Protein AF-A0A8S0FIC9-F1 (afdb_monomer)

Structure (mmCIF, N/CA/C/O backbone):
data_AF-A0A8S0FIC9-F1
#
_entry.id   AF-A0A8S0FIC9-F1
#
loop_
_atom_site.group_PDB
_atom_site.id
_atom_site.type_symbol
_atom_site.label_atom_id
_atom_site.label_alt_id
_atom_site.label_comp_id
_atom_site.label_asym_id
_atom_site.label_entity_id
_atom_site.label_seq_id
_atom_site.pdbx_PDB_ins_code
_atom_site.Cartn_x
_atom_site.Cartn_y
_atom_site.Cartn_z
_atom_site.occupancy
_atom_site.B_iso_or_equiv
_atom_site.auth_seq_id
_atom_site.auth_comp_id
_atom_site.auth_asym_id
_atom_site.auth_atom_id
_atom_site.pdbx_PDB_model_num
ATOM 1 N N . MET A 1 1 ? -17.186 60.809 -27.923 1.00 31.95 1 MET A N 1
ATOM 2 C CA . MET A 1 1 ? -17.091 60.162 -29.252 1.00 31.95 1 MET A CA 1
ATOM 3 C C . MET A 1 1 ? -15.615 60.103 -29.603 1.00 31.95 1 MET A C 1
ATOM 5 O O . MET A 1 1 ? -14.999 61.147 -29.608 1.00 31.95 1 MET A O 1
ATOM 9 N N . GLY A 1 2 ? -14.951 58.983 -29.815 1.00 34.69 2 GLY A N 1
ATOM 10 C CA . GLY A 1 2 ? -15.357 57.594 -29.846 1.00 34.69 2 GLY A CA 1
ATOM 11 C C . GLY A 1 2 ? -14.101 56.752 -30.096 1.00 34.69 2 GLY A C 1
ATOM 12 O O . GLY A 1 2 ? -13.178 57.206 -30.760 1.00 34.69 2 GLY A O 1
ATOM 13 N N . GLN A 1 3 ? -14.143 55.525 -29.579 1.00 33.66 3 GLN A N 1
ATOM 14 C CA . GLN A 1 3 ? -13.462 54.338 -30.099 1.00 33.66 3 GLN A CA 1
ATOM 15 C C . GLN A 1 3 ? -11.944 54.232 -29.883 1.00 33.66 3 GLN A C 1
ATOM 17 O O . GLN A 1 3 ? -11.121 54.548 -30.737 1.00 33.66 3 GLN A O 1
ATOM 22 N N . HIS A 1 4 ? -11.609 53.602 -28.753 1.00 44.25 4 HIS A N 1
ATOM 23 C CA . HIS A 1 4 ? -10.471 52.696 -28.641 1.00 44.25 4 HIS A CA 1
ATOM 24 C C . HIS A 1 4 ? -10.441 51.731 -29.833 1.00 44.25 4 HIS A C 1
ATOM 26 O O . HIS A 1 4 ? -11.328 50.886 -29.965 1.00 44.25 4 HIS A O 1
ATOM 32 N N . ARG A 1 5 ? -9.403 51.818 -30.672 1.00 37.12 5 ARG A N 1
ATOM 33 C CA . ARG A 1 5 ? -9.074 50.748 -31.613 1.00 37.12 5 ARG A CA 1
ATOM 34 C C . ARG A 1 5 ? -8.003 49.863 -30.987 1.00 37.12 5 ARG A C 1
ATOM 36 O O . ARG A 1 5 ? -6.831 50.202 -30.890 1.00 37.12 5 ARG A O 1
ATOM 43 N N . CYS A 1 6 ? -8.492 48.742 -30.483 1.00 40.31 6 CYS A N 1
ATOM 44 C CA . CYS A 1 6 ? -7.755 47.628 -29.926 1.00 40.31 6 CYS A CA 1
ATOM 45 C C . CYS A 1 6 ? -7.183 46.794 -31.085 1.00 40.31 6 CYS A C 1
ATOM 47 O O . CYS A 1 6 ? -7.819 45.832 -31.495 1.00 40.31 6 CYS A O 1
ATOM 49 N N . THR A 1 7 ? -6.050 47.181 -31.680 1.00 41.16 7 THR A N 1
ATOM 50 C CA . THR A 1 7 ? -5.405 46.341 -32.718 1.00 41.16 7 THR A CA 1
ATOM 51 C C . THR A 1 7 ? -3.880 46.285 -32.663 1.00 41.16 7 THR A C 1
ATOM 53 O O . THR A 1 7 ? -3.316 45.311 -33.150 1.00 41.16 7 THR A O 1
ATOM 56 N N . ASP A 1 8 ? -3.197 47.211 -31.986 1.00 39.56 8 ASP A N 1
ATOM 57 C CA . ASP A 1 8 ? -1.723 47.263 -32.074 1.00 39.56 8 ASP A CA 1
ATOM 58 C C . ASP A 1 8 ? -1.004 46.399 -31.013 1.00 39.56 8 ASP A C 1
ATOM 60 O O . ASP A 1 8 ? 0.192 46.151 -31.089 1.00 39.56 8 ASP A O 1
ATOM 64 N N . SER A 1 9 ? -1.738 45.862 -30.033 1.00 43.62 9 SER A N 1
ATOM 65 C CA . SER A 1 9 ? -1.177 45.155 -28.862 1.00 43.62 9 SER A CA 1
ATOM 66 C C . SER A 1 9 ? -0.855 43.669 -29.097 1.00 43.62 9 SER A C 1
ATOM 68 O O . SER A 1 9 ? -0.128 43.060 -28.305 1.00 43.62 9 SER A O 1
ATOM 70 N N . VAL A 1 10 ? -1.386 43.055 -30.162 1.00 44.78 10 VAL A N 1
ATOM 71 C CA . VAL A 1 10 ? -1.304 41.591 -30.343 1.00 44.78 10 VAL A CA 1
ATOM 72 C C . VAL A 1 10 ? -0.157 41.176 -31.271 1.00 44.78 10 VAL A C 1
ATOM 74 O O . VAL A 1 10 ? 0.498 40.173 -30.997 1.00 44.78 10 VAL A O 1
ATOM 77 N N . ALA A 1 11 ? 0.161 41.963 -32.306 1.00 41.38 11 ALA A N 1
ATOM 78 C CA . ALA A 1 11 ? 1.232 41.623 -33.249 1.00 41.38 11 ALA A CA 1
ATOM 79 C C . ALA A 1 11 ? 2.648 41.812 -32.660 1.00 41.38 11 ALA A C 1
ATOM 81 O O . ALA A 1 11 ? 3.555 41.046 -32.976 1.00 41.38 11 ALA A O 1
ATOM 82 N N . GLU A 1 12 ? 2.845 42.768 -31.746 1.00 40.25 12 GLU A N 1
ATOM 83 C CA . GLU A 1 12 ? 4.166 43.053 -31.154 1.00 40.25 12 GLU A CA 1
ATOM 84 C C . GLU A 1 12 ? 4.566 42.108 -30.008 1.00 40.25 12 GLU A C 1
ATOM 86 O O . GLU A 1 12 ? 5.751 41.953 -29.699 1.00 40.25 12 GLU A O 1
ATOM 91 N N . LYS A 1 13 ? 3.599 41.438 -29.369 1.00 44.66 13 LYS A N 1
ATOM 92 C CA . LYS A 1 13 ? 3.870 40.556 -28.218 1.00 44.66 13 LYS A CA 1
ATOM 93 C C . LYS A 1 13 ? 4.381 39.166 -28.603 1.00 44.66 13 LYS A C 1
ATOM 95 O O . LYS A 1 13 ? 4.928 38.481 -27.741 1.00 44.66 13 LYS A O 1
ATOM 100 N N . GLY A 1 14 ? 4.250 38.762 -29.869 1.00 45.12 14 GLY A N 1
ATOM 101 C CA . GLY A 1 14 ? 4.693 37.448 -30.351 1.00 45.12 14 GLY A CA 1
ATOM 102 C C . GLY A 1 14 ? 6.209 37.321 -30.544 1.00 45.12 14 GLY A C 1
ATOM 103 O O . GLY A 1 14 ? 6.763 36.253 -30.308 1.00 45.12 14 GLY A O 1
ATOM 104 N N . ALA A 1 15 ? 6.903 38.406 -30.907 1.00 46.81 15 ALA A N 1
ATOM 105 C CA . ALA A 1 15 ? 8.339 38.370 -31.216 1.00 46.81 15 ALA A CA 1
ATOM 106 C C . ALA A 1 15 ? 9.256 38.620 -29.998 1.00 46.81 15 ALA A C 1
ATOM 108 O O . ALA A 1 15 ? 10.460 38.378 -30.060 1.00 46.81 15 ALA A O 1
ATOM 109 N N . LYS A 1 16 ? 8.709 39.109 -28.875 1.00 51.16 16 LYS A N 1
ATOM 110 C CA . LYS A 1 16 ? 9.488 39.666 -27.748 1.00 51.16 16 LYS A CA 1
ATOM 111 C C . LYS A 1 16 ? 9.594 38.770 -26.508 1.00 51.16 16 LYS A C 1
ATOM 113 O O . LYS A 1 16 ? 9.941 39.246 -25.431 1.00 51.16 16 LYS A O 1
ATOM 118 N N . ARG A 1 17 ? 9.345 37.468 -26.650 1.00 53.78 17 ARG A N 1
ATOM 119 C CA . ARG A 1 17 ? 9.827 36.444 -25.706 1.00 53.78 17 ARG A CA 1
ATOM 120 C C . ARG A 1 17 ? 10.916 35.603 -26.374 1.00 53.78 17 ARG A C 1
ATOM 122 O O . ARG A 1 17 ? 10.813 34.384 -26.441 1.00 53.78 17 ARG A O 1
ATOM 129 N N . MET A 1 18 ? 11.979 36.241 -26.871 1.00 53.88 18 MET A N 1
ATOM 130 C CA . MET A 1 18 ? 13.243 35.512 -27.001 1.00 53.88 18 MET A CA 1
ATOM 131 C C . MET A 1 18 ? 13.634 35.083 -25.594 1.00 53.88 18 MET A C 1
ATOM 133 O O . MET A 1 18 ? 13.854 35.927 -24.726 1.00 53.88 18 MET A O 1
ATOM 137 N N . ASN A 1 19 ? 13.611 33.770 -25.369 1.00 60.69 19 ASN A N 1
ATOM 138 C CA . ASN A 1 19 ? 13.998 33.137 -24.121 1.00 60.69 19 ASN A CA 1
ATOM 139 C C . ASN A 1 19 ? 15.282 33.793 -23.601 1.00 60.69 19 ASN A C 1
ATOM 141 O O . ASN A 1 19 ? 16.331 33.711 -24.240 1.00 60.69 19 ASN A O 1
ATOM 145 N N . THR A 1 20 ? 15.204 34.414 -22.423 1.00 68.25 20 THR A N 1
ATOM 146 C CA . THR A 1 20 ? 16.346 35.025 -21.721 1.00 68.25 20 THR A CA 1
ATOM 147 C C . THR A 1 20 ? 17.484 34.031 -21.471 1.00 68.25 20 THR A C 1
ATOM 149 O O . THR A 1 20 ? 18.598 34.439 -21.166 1.00 68.25 20 THR A O 1
ATOM 152 N N . LEU A 1 21 ? 17.214 32.737 -21.668 1.00 65.56 21 LEU A N 1
ATOM 153 C CA . LEU A 1 21 ? 18.155 31.626 -21.673 1.00 65.56 21 LEU A CA 1
ATOM 154 C C . LEU A 1 21 ? 19.394 31.869 -22.549 1.00 65.56 21 LEU A C 1
ATOM 156 O O . LEU A 1 21 ? 20.484 31.514 -22.121 1.00 65.56 21 LEU A O 1
ATOM 160 N N . PHE A 1 22 ? 19.250 32.490 -23.727 1.00 69.88 22 PHE A N 1
ATOM 161 C CA . PHE A 1 22 ? 20.383 32.757 -24.633 1.00 69.88 22 PHE A CA 1
ATOM 162 C C . PHE A 1 22 ? 21.063 34.112 -24.391 1.00 69.88 22 PHE A C 1
ATOM 164 O O . PHE A 1 22 ? 22.103 34.387 -24.979 1.00 69.88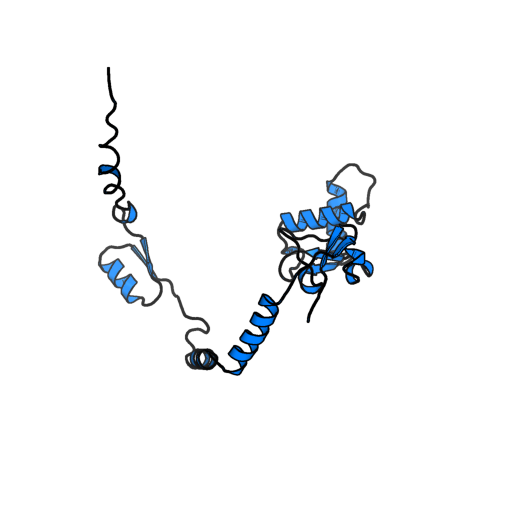 22 PHE A O 1
ATOM 171 N N . ASN A 1 23 ? 20.499 34.946 -23.511 1.00 74.88 23 ASN A N 1
ATOM 172 C CA . ASN A 1 23 ? 21.040 36.265 -23.163 1.00 74.88 23 ASN A CA 1
ATOM 173 C C . ASN A 1 23 ? 21.882 36.236 -21.874 1.00 74.88 23 ASN A C 1
ATOM 175 O O . ASN A 1 23 ? 22.270 37.284 -21.364 1.00 74.88 23 ASN A O 1
ATOM 179 N N . GLN A 1 24 ? 22.143 35.047 -21.331 1.00 80.00 24 GLN A N 1
ATOM 180 C CA . GLN A 1 24 ? 22.952 34.818 -20.136 1.00 80.00 24 GLN A CA 1
ATOM 181 C C . GLN A 1 24 ? 23.964 33.694 -20.406 1.00 80.00 24 GLN A C 1
ATOM 183 O O . GLN A 1 24 ? 23.710 32.848 -21.267 1.00 80.00 24 GLN A O 1
ATOM 188 N N . PRO A 1 25 ? 25.102 33.648 -19.691 1.00 79.56 25 PRO A N 1
ATOM 189 C CA . PRO A 1 25 ? 26.059 32.557 -19.839 1.00 79.56 25 PRO A CA 1
ATOM 190 C C . PRO A 1 25 ? 25.389 31.205 -19.546 1.00 79.56 25 PRO A C 1
ATOM 192 O O . PRO A 1 25 ? 24.841 30.988 -18.462 1.00 79.56 25 PRO A O 1
ATOM 195 N N . LEU A 1 26 ? 25.424 30.302 -20.529 1.00 82.94 26 LEU A N 1
ATOM 196 C CA . LEU A 1 26 ? 24.823 28.973 -20.433 1.00 82.94 26 LEU A CA 1
ATOM 197 C C . LEU A 1 26 ? 25.616 28.093 -19.461 1.00 82.94 26 LEU A C 1
ATOM 199 O O . LEU A 1 26 ? 26.841 27.996 -19.543 1.00 82.94 26 LEU A O 1
ATOM 203 N N . LYS A 1 27 ? 24.890 27.413 -18.571 1.00 86.62 27 LYS A N 1
ATOM 204 C CA . LYS A 1 27 ? 25.406 26.316 -17.748 1.00 86.62 27 LYS A CA 1
ATOM 205 C C . LYS A 1 27 ? 24.865 25.012 -18.314 1.00 86.62 27 LYS A C 1
ATOM 207 O O . LYS A 1 27 ? 23.661 24.772 -18.260 1.00 86.62 27 LYS A O 1
ATOM 212 N N . VAL A 1 28 ? 25.743 24.205 -18.888 1.00 89.50 28 VAL A N 1
ATOM 213 C CA . VAL A 1 28 ? 25.382 22.972 -19.587 1.00 89.50 28 VAL A CA 1
ATOM 214 C C . VAL A 1 28 ? 25.620 21.777 -18.674 1.00 89.50 28 VAL A C 1
ATOM 216 O O . VAL A 1 28 ? 26.664 21.669 -18.040 1.00 89.50 28 VAL A O 1
ATOM 219 N N . VAL A 1 29 ? 24.661 20.858 -18.621 1.00 91.56 29 VAL A N 1
ATOM 220 C CA . VAL A 1 29 ? 24.852 19.533 -18.026 1.00 91.56 29 VAL A CA 1
ATOM 221 C C . VAL A 1 29 ? 24.935 18.539 -19.176 1.00 91.56 29 VAL A C 1
ATOM 223 O O . VAL A 1 29 ? 23.960 18.344 -19.898 1.00 91.56 29 VAL A O 1
ATOM 226 N N . ASN A 1 30 ? 26.112 17.959 -19.382 1.00 91.06 30 ASN A N 1
ATOM 227 C CA . ASN A 1 30 ? 26.356 16.967 -20.420 1.00 91.06 30 ASN A CA 1
ATOM 228 C C . ASN A 1 30 ? 26.116 15.562 -19.858 1.00 91.06 30 ASN A C 1
ATOM 230 O O . ASN A 1 30 ? 26.692 15.208 -18.832 1.00 91.06 30 ASN A O 1
ATOM 234 N N . ALA A 1 31 ? 25.308 14.759 -20.543 1.00 89.56 31 ALA A N 1
ATOM 235 C CA . ALA A 1 31 ? 25.120 13.341 -20.255 1.00 89.56 31 ALA A CA 1
ATOM 236 C C . ALA A 1 31 ? 25.482 12.543 -21.513 1.00 89.56 31 ALA A C 1
ATOM 238 O O . ALA A 1 31 ? 24.917 12.788 -22.578 1.00 89.56 31 ALA A O 1
ATOM 239 N N . GLY A 1 32 ? 26.432 11.613 -21.399 1.00 82.06 32 GLY A N 1
ATOM 240 C CA . GLY A 1 32 ? 26.966 10.857 -22.534 1.00 82.06 32 GLY A CA 1
ATOM 241 C C . GLY A 1 32 ? 28.462 11.104 -22.743 1.00 82.06 32 GLY A C 1
ATOM 242 O O . GLY A 1 32 ? 29.234 11.083 -21.789 1.00 82.06 32 GLY A O 1
ATOM 243 N N . LEU A 1 33 ? 28.886 11.311 -23.994 1.00 87.50 33 LEU A N 1
ATOM 244 C CA . LEU A 1 33 ? 30.305 11.437 -24.354 1.00 87.50 33 LEU A CA 1
ATOM 245 C C . LEU A 1 33 ? 30.945 12.691 -23.741 1.00 87.50 33 LEU A C 1
ATOM 247 O O . LEU A 1 33 ? 30.434 13.801 -23.898 1.00 87.50 33 LEU A O 1
ATOM 251 N N . HIS A 1 34 ? 32.102 12.527 -23.092 1.00 87.38 34 HIS A N 1
ATOM 252 C CA . HIS A 1 34 ? 32.803 13.626 -22.413 1.00 87.38 34 HIS A CA 1
ATOM 253 C C . HIS A 1 34 ? 33.281 14.721 -23.379 1.00 87.38 34 HIS A C 1
ATOM 255 O O . HIS A 1 34 ? 33.219 15.902 -23.047 1.00 87.38 34 HIS A O 1
ATOM 261 N N . SER A 1 35 ? 33.624 14.344 -24.616 1.00 90.50 35 SER A N 1
ATOM 262 C CA . SER A 1 35 ? 34.121 15.255 -25.654 1.00 90.50 35 SER A CA 1
ATOM 263 C C . SER A 1 35 ? 33.173 16.417 -25.970 1.00 90.50 35 SER A C 1
ATOM 265 O O . SER A 1 35 ? 33.617 17.485 -26.385 1.00 90.50 35 SER A O 1
ATOM 267 N N . PHE A 1 36 ? 31.866 16.257 -25.750 1.00 90.56 36 PHE A N 1
ATOM 268 C CA . PHE A 1 36 ? 30.914 17.358 -25.898 1.00 90.56 36 PHE A CA 1
ATOM 269 C C . PHE A 1 36 ? 31.029 18.396 -24.780 1.00 90.56 36 PHE A C 1
ATOM 271 O O . PHE A 1 36 ? 30.924 19.589 -25.064 1.00 90.56 36 PHE A O 1
ATOM 278 N N . ALA A 1 37 ? 31.295 17.980 -23.539 1.00 91.19 37 ALA A N 1
ATOM 279 C CA . ALA A 1 37 ? 31.584 18.918 -22.457 1.00 91.19 37 ALA A CA 1
ATOM 280 C C . ALA A 1 37 ? 32.916 19.639 -22.701 1.00 91.19 37 ALA A C 1
ATOM 282 O O . ALA A 1 37 ? 32.967 20.863 -22.565 1.00 91.19 37 ALA A O 1
ATOM 283 N N . ASP A 1 38 ? 33.942 18.908 -23.147 1.00 91.19 38 ASP A N 1
ATOM 284 C CA . ASP A 1 38 ? 35.262 19.472 -23.447 1.00 91.19 38 ASP A CA 1
ATOM 285 C C . ASP A 1 38 ? 35.171 20.549 -24.530 1.00 91.19 38 ASP A C 1
ATOM 287 O O . ASP A 1 38 ? 35.715 21.639 -24.368 1.00 91.19 38 ASP A O 1
ATOM 291 N N . ASN A 1 39 ? 34.440 20.290 -25.619 1.00 92.56 39 ASN A N 1
ATOM 292 C CA . ASN A 1 39 ? 34.250 21.266 -26.696 1.00 92.56 39 ASN A CA 1
ATOM 293 C C . ASN A 1 39 ? 33.573 22.553 -26.201 1.00 92.56 39 ASN A C 1
ATOM 295 O O . ASN A 1 39 ? 33.952 23.652 -26.607 1.00 92.56 39 ASN A O 1
ATOM 299 N N . ILE A 1 40 ? 32.589 22.433 -25.304 1.00 89.50 40 ILE A N 1
ATOM 300 C CA . ILE A 1 40 ? 31.887 23.587 -24.729 1.00 89.50 40 ILE A CA 1
ATOM 301 C C . ILE A 1 40 ? 32.820 24.387 -23.817 1.00 89.50 40 ILE A C 1
ATOM 303 O O . ILE A 1 40 ? 32.825 25.616 -23.885 1.00 89.50 40 ILE A O 1
ATOM 307 N N . GLN A 1 41 ? 33.636 23.710 -23.007 1.00 90.12 41 GLN A N 1
ATOM 308 C CA . GLN A 1 41 ? 34.626 24.357 -22.144 1.00 90.12 41 GLN A CA 1
ATOM 309 C C . GLN A 1 41 ? 35.718 25.065 -22.957 1.00 90.12 41 GLN A C 1
ATOM 311 O O . GLN A 1 41 ? 36.049 26.212 -22.660 1.00 90.12 41 GLN A O 1
ATOM 316 N N . HIS A 1 42 ? 36.216 24.443 -24.032 1.00 91.12 42 HIS A N 1
ATOM 317 C CA . HIS A 1 42 ? 37.177 25.065 -24.952 1.00 91.12 42 HIS A CA 1
ATOM 318 C C . HIS A 1 42 ? 36.607 26.301 -25.656 1.00 91.12 42 HIS A C 1
ATOM 320 O O . HIS A 1 42 ? 37.330 27.269 -25.877 1.00 91.12 42 HIS A O 1
ATOM 326 N N . ALA A 1 43 ? 35.309 26.302 -25.968 1.00 89.06 43 ALA A N 1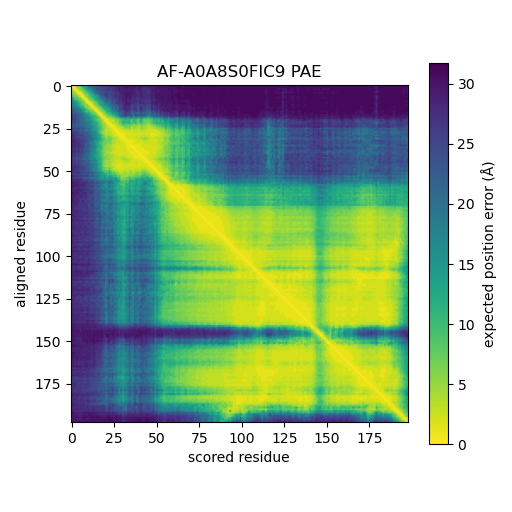
ATOM 327 C CA . ALA A 1 43 ? 34.614 27.466 -26.513 1.00 89.06 43 ALA A CA 1
ATOM 328 C C . ALA A 1 43 ? 34.328 28.564 -25.460 1.00 89.06 43 ALA A C 1
ATOM 330 O O . ALA A 1 43 ? 33.688 29.565 -25.779 1.00 89.06 43 ALA A O 1
ATOM 331 N N . GLY A 1 44 ? 34.781 28.392 -24.210 1.00 86.88 44 GLY A N 1
ATOM 332 C CA . GLY A 1 44 ? 34.592 29.344 -23.111 1.00 86.88 44 GLY A CA 1
ATOM 333 C C . GLY A 1 44 ? 33.257 29.209 -22.368 1.00 86.88 44 GLY A C 1
ATOM 334 O O . GLY A 1 44 ? 32.923 30.068 -21.551 1.00 86.88 44 GLY A O 1
ATOM 335 N N . GLY A 1 45 ? 32.478 28.159 -22.643 1.00 87.88 45 GLY A N 1
ATOM 336 C CA . GLY A 1 45 ? 31.220 27.852 -21.961 1.00 87.88 45 GLY A CA 1
ATOM 337 C C . GLY A 1 45 ? 31.411 27.061 -20.661 1.00 87.88 45 GLY A C 1
ATOM 338 O O . GLY A 1 45 ? 32.435 26.424 -20.434 1.00 87.88 45 GLY A O 1
ATOM 339 N N . SER A 1 46 ? 30.397 27.064 -19.791 1.00 90.44 46 SER A N 1
ATOM 340 C CA . SER A 1 46 ? 30.401 26.261 -18.561 1.00 90.44 46 SER A CA 1
ATOM 341 C C . SER A 1 46 ? 29.650 24.950 -18.789 1.00 90.44 46 SER A C 1
ATOM 343 O O . SER A 1 46 ? 28.451 24.974 -19.066 1.00 90.44 46 SER A O 1
ATOM 345 N N . ALA A 1 47 ? 30.337 23.811 -18.658 1.00 91.94 47 ALA A N 1
ATOM 346 C CA . ALA A 1 47 ? 29.733 22.484 -18.759 1.00 91.94 47 ALA A CA 1
ATOM 347 C C . ALA A 1 47 ? 30.132 21.576 -17.586 1.00 91.94 47 ALA A C 1
ATOM 349 O O . ALA A 1 47 ? 31.306 21.516 -17.220 1.00 91.94 47 ALA A O 1
ATOM 350 N N . ILE A 1 48 ? 29.158 20.850 -17.033 1.00 92.88 48 ILE A N 1
ATOM 351 C CA . ILE A 1 48 ? 29.337 19.765 -16.062 1.00 92.88 48 ILE A CA 1
ATOM 352 C C . ILE A 1 48 ? 29.047 18.456 -16.789 1.00 92.88 48 ILE A C 1
ATOM 354 O O . ILE A 1 48 ? 27.928 18.247 -17.255 1.00 92.88 48 ILE A O 1
ATOM 358 N N . ALA A 1 49 ? 30.035 17.571 -16.883 1.00 90.81 49 ALA A N 1
ATOM 359 C CA . ALA A 1 49 ? 29.836 16.239 -17.434 1.00 90.81 49 ALA A CA 1
ATOM 360 C C . ALA A 1 49 ? 29.364 15.276 -16.341 1.00 90.81 49 ALA A C 1
ATOM 362 O O . ALA A 1 49 ? 30.076 15.013 -15.372 1.00 90.81 49 ALA A O 1
ATOM 363 N N . LEU A 1 50 ? 28.161 14.740 -16.506 1.00 89.94 50 LEU A N 1
ATOM 364 C CA . LEU A 1 50 ? 27.672 13.635 -15.701 1.00 89.94 50 LEU A CA 1
ATOM 365 C C . LEU A 1 50 ? 28.365 12.355 -16.156 1.00 89.94 50 LEU A C 1
ATOM 367 O O . LEU A 1 50 ? 28.359 12.028 -17.344 1.00 89.94 50 LEU A O 1
ATOM 371 N N . ASN A 1 51 ? 28.896 11.597 -15.199 1.00 82.75 51 ASN A N 1
ATOM 372 C CA . ASN A 1 51 ? 29.330 10.223 -15.432 1.00 82.75 51 ASN A CA 1
ATOM 373 C C . ASN A 1 51 ? 28.096 9.310 -15.525 1.00 82.75 51 ASN A C 1
ATOM 375 O O . ASN A 1 51 ? 27.811 8.519 -14.627 1.00 82.75 51 ASN A O 1
ATOM 379 N N . TRP A 1 52 ? 27.296 9.520 -16.568 1.00 80.38 52 TRP A N 1
ATOM 380 C CA . TRP A 1 52 ? 26.105 8.731 -16.837 1.00 80.38 52 TRP A CA 1
ATOM 381 C C . TRP A 1 52 ? 26.500 7.427 -17.528 1.00 80.38 52 TRP A C 1
ATOM 383 O O . TRP A 1 52 ? 27.269 7.437 -18.489 1.00 80.38 52 TRP A O 1
ATOM 393 N N . GLN A 1 53 ? 25.942 6.317 -17.056 1.00 72.88 53 GLN A N 1
ATOM 394 C CA . GLN A 1 53 ? 26.088 5.001 -17.667 1.00 72.88 53 GLN A CA 1
ATOM 395 C C . GLN A 1 53 ? 24.709 4.341 -17.765 1.00 72.88 53 GLN A C 1
ATOM 397 O O . GLN A 1 53 ? 23.876 4.548 -16.873 1.00 72.88 53 GLN A O 1
ATOM 402 N N . PRO A 1 54 ? 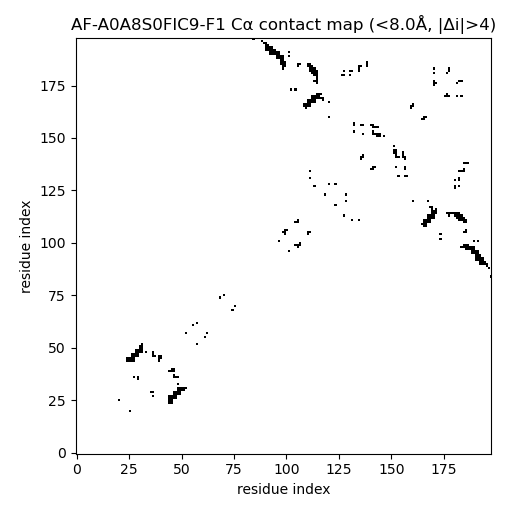24.441 3.559 -18.826 1.00 71.31 54 PRO A N 1
ATOM 403 C CA . PRO A 1 54 ? 23.220 2.775 -18.906 1.00 71.31 54 PRO A CA 1
ATOM 404 C C . PRO A 1 54 ? 23.159 1.746 -17.758 1.00 71.31 54 PRO A C 1
ATOM 406 O O . PRO A 1 54 ? 24.198 1.384 -17.192 1.00 71.31 54 PRO A O 1
ATOM 409 N N . PRO A 1 55 ? 21.952 1.267 -17.398 1.00 69.56 55 PRO A N 1
ATOM 410 C CA . PRO A 1 55 ? 21.785 0.199 -16.414 1.00 69.56 55 PRO A CA 1
ATOM 411 C C . PRO A 1 55 ? 22.713 -0.993 -16.693 1.00 69.56 55 PRO A C 1
ATOM 413 O O . PRO A 1 55 ? 23.079 -1.240 -17.839 1.00 69.56 55 PRO A O 1
ATOM 416 N N . ALA A 1 56 ? 23.105 -1.713 -15.639 1.00 74.81 56 ALA A N 1
ATOM 417 C CA . ALA A 1 56 ? 24.096 -2.796 -15.705 1.00 74.81 56 ALA A CA 1
ATOM 418 C C . ALA A 1 56 ? 25.494 -2.370 -16.216 1.00 74.81 56 ALA A C 1
ATOM 420 O O . ALA A 1 56 ? 26.232 -3.193 -16.737 1.00 74.81 56 ALA A O 1
ATOM 421 N N . GLN A 1 57 ? 25.880 -1.095 -16.060 1.00 78.81 57 GLN A N 1
ATOM 422 C CA . GLN A 1 57 ? 27.213 -0.574 -16.432 1.00 78.81 57 GLN A CA 1
ATOM 423 C C . GLN A 1 57 ? 27.571 -0.758 -17.920 1.00 78.81 57 GLN A C 1
ATOM 425 O O . GLN A 1 57 ? 28.744 -0.769 -18.285 1.00 78.81 57 GLN A O 1
ATOM 430 N N . GLY A 1 58 ? 26.569 -0.888 -18.796 1.00 75.19 58 GLY A N 1
ATOM 431 C CA . GLY A 1 58 ? 26.803 -1.160 -20.216 1.00 75.19 58 GLY A CA 1
ATOM 432 C C . GLY A 1 58 ? 27.235 -2.596 -20.520 1.00 75.19 58 GLY A C 1
ATOM 433 O O . GLY A 1 58 ? 27.857 -2.816 -21.557 1.00 75.19 58 GLY A O 1
ATOM 434 N N . ASP A 1 59 ? 26.905 -3.553 -19.647 1.00 86.31 59 ASP A N 1
ATOM 435 C CA . ASP A 1 59 ? 27.014 -4.986 -19.926 1.00 86.31 59 ASP A CA 1
ATOM 436 C C . ASP A 1 59 ? 26.235 -5.333 -21.207 1.00 86.31 59 ASP A C 1
ATOM 438 O O . ASP A 1 59 ? 25.004 -5.235 -21.275 1.00 86.31 59 ASP A O 1
ATOM 442 N N . ILE A 1 60 ? 26.992 -5.681 -22.249 1.00 83.31 60 ILE A N 1
ATOM 443 C CA . ILE A 1 60 ? 26.468 -5.961 -23.585 1.00 83.31 60 ILE A CA 1
ATOM 444 C C . ILE A 1 60 ? 25.624 -7.233 -23.560 1.00 83.31 60 ILE A C 1
ATOM 446 O O . ILE A 1 60 ? 24.565 -7.252 -24.185 1.00 83.31 60 ILE A O 1
ATOM 450 N N . ASP A 1 61 ? 26.055 -8.258 -22.827 1.00 88.25 61 ASP A N 1
ATOM 451 C CA . ASP A 1 61 ? 25.368 -9.546 -22.781 1.00 88.25 61 ASP A CA 1
ATOM 452 C C . ASP A 1 61 ? 24.031 -9.389 -22.052 1.00 88.25 61 ASP A C 1
ATOM 454 O O . ASP A 1 61 ? 22.988 -9.751 -22.595 1.00 88.25 61 ASP A O 1
ATOM 458 N N . ALA A 1 62 ? 24.019 -8.701 -20.904 1.00 86.38 62 ALA A N 1
ATOM 459 C CA . ALA A 1 62 ? 22.776 -8.374 -20.199 1.00 86.38 62 ALA A CA 1
ATOM 460 C C . ALA A 1 62 ? 21.833 -7.490 -21.040 1.00 86.38 62 ALA A C 1
ATOM 462 O O . ALA A 1 62 ? 20.608 -7.650 -21.010 1.00 86.38 62 ALA A O 1
ATOM 463 N N . GLY A 1 63 ? 22.389 -6.549 -21.810 1.00 85.44 63 GLY A N 1
ATOM 464 C CA . GLY A 1 63 ? 21.626 -5.718 -22.739 1.00 85.44 63 GLY A CA 1
ATOM 465 C C . GLY A 1 63 ? 21.003 -6.523 -23.883 1.00 85.44 63 GLY A C 1
ATOM 466 O O . GLY A 1 63 ? 19.849 -6.278 -24.243 1.00 85.44 63 GLY A O 1
ATOM 467 N N . LEU A 1 64 ? 21.736 -7.494 -24.435 1.00 87.31 64 LEU A N 1
ATOM 468 C CA . LEU A 1 64 ? 21.254 -8.401 -25.479 1.00 87.31 64 LEU A CA 1
ATOM 469 C C . LEU A 1 64 ? 20.210 -9.383 -24.941 1.00 87.31 64 LEU A C 1
ATOM 471 O O . LEU A 1 64 ? 19.194 -9.595 -25.607 1.00 87.31 64 LEU A O 1
ATOM 475 N N . ASP A 1 65 ? 20.394 -9.902 -23.729 1.00 88.19 65 ASP A N 1
ATOM 476 C CA . ASP A 1 65 ? 19.402 -10.729 -23.042 1.00 88.19 65 ASP A CA 1
ATOM 477 C C . ASP A 1 65 ? 18.096 -9.953 -22.850 1.00 88.19 65 ASP A C 1
ATOM 479 O O . ASP A 1 65 ? 17.026 -10.432 -23.231 1.00 88.19 65 ASP A O 1
ATOM 483 N N . LEU A 1 66 ? 18.161 -8.710 -22.362 1.00 85.56 66 LEU A N 1
ATOM 484 C CA . LEU A 1 66 ? 16.984 -7.846 -22.252 1.00 85.56 66 LEU A CA 1
ATOM 485 C C . LEU A 1 66 ? 16.362 -7.543 -23.624 1.00 85.56 66 LEU A C 1
ATOM 487 O O . LEU A 1 66 ? 15.138 -7.558 -23.767 1.00 85.56 66 LEU A O 1
ATOM 491 N N . ALA A 1 67 ? 17.184 -7.290 -24.644 1.00 87.38 67 ALA A N 1
ATOM 492 C CA . ALA A 1 67 ? 16.704 -7.054 -26.002 1.00 87.38 67 ALA A CA 1
ATOM 493 C C . ALA A 1 67 ? 15.995 -8.287 -26.582 1.00 87.38 67 ALA A C 1
ATOM 495 O O . ALA A 1 67 ? 15.016 -8.129 -27.312 1.00 87.38 67 ALA A O 1
ATOM 496 N N . SER A 1 68 ? 16.427 -9.500 -26.220 1.00 88.25 68 SER A N 1
ATOM 497 C CA . SER A 1 68 ? 15.773 -10.752 -26.622 1.00 88.25 68 SER A CA 1
ATOM 498 C C . SER A 1 68 ? 14.357 -10.895 -26.047 1.00 88.25 68 SER A C 1
ATOM 500 O O . SER A 1 68 ? 13.504 -11.552 -26.648 1.00 88.25 68 SER A O 1
ATOM 502 N N . LEU A 1 69 ? 14.077 -10.230 -24.919 1.00 87.44 69 LEU A N 1
ATOM 503 C CA . LEU A 1 69 ? 12.751 -10.202 -24.303 1.00 87.44 69 LEU A CA 1
ATOM 504 C C . LEU A 1 69 ? 11.791 -9.223 -24.999 1.00 87.44 69 LEU A C 1
ATOM 506 O O . LEU A 1 69 ? 10.574 -9.326 -24.816 1.00 87.44 69 LEU A O 1
ATOM 510 N N . LEU A 1 70 ? 12.294 -8.289 -25.815 1.00 88.69 70 LEU A N 1
ATOM 511 C CA . LEU A 1 70 ? 11.445 -7.356 -26.558 1.00 88.69 70 LEU A CA 1
ATOM 512 C C . LEU A 1 70 ? 10.580 -8.117 -27.567 1.00 88.69 70 LEU A C 1
ATOM 514 O O . LEU A 1 70 ? 11.089 -8.767 -28.478 1.00 88.69 70 LEU A O 1
ATOM 518 N N . ARG A 1 71 ? 9.254 -7.982 -27.441 1.00 88.50 71 ARG A N 1
ATOM 519 C CA . ARG A 1 71 ? 8.256 -8.717 -28.240 1.00 88.50 71 ARG A CA 1
ATOM 520 C C . ARG A 1 71 ? 8.361 -10.237 -28.115 1.00 88.50 71 ARG A C 1
ATOM 522 O O . ARG A 1 71 ? 7.944 -10.962 -29.021 1.00 88.50 71 ARG A O 1
ATOM 529 N N . HIS A 1 72 ? 8.909 -10.737 -27.010 1.00 95.06 72 HIS A N 1
ATOM 530 C CA . HIS A 1 72 ? 8.963 -12.169 -26.775 1.00 95.06 72 HIS A CA 1
ATOM 531 C C . HIS A 1 72 ? 7.532 -12.743 -26.738 1.00 95.06 72 HIS A C 1
ATOM 533 O O . HIS A 1 72 ? 6.713 -12.247 -25.959 1.00 95.06 72 HIS A O 1
ATOM 539 N N . PRO A 1 73 ? 7.202 -13.798 -27.511 1.00 95.31 73 PRO A N 1
ATOM 540 C CA . PRO A 1 73 ? 5.824 -14.278 -27.642 1.00 95.31 73 PRO A CA 1
ATOM 541 C C . PRO A 1 73 ? 5.133 -14.601 -26.311 1.00 95.31 73 PRO A C 1
ATOM 543 O O . PRO A 1 73 ? 3.951 -14.312 -26.149 1.00 95.31 73 PRO A O 1
ATOM 546 N N . LEU A 1 74 ? 5.874 -15.149 -25.336 1.00 95.25 74 LEU A N 1
ATOM 547 C CA . LEU A 1 74 ? 5.341 -15.409 -23.990 1.00 95.25 74 LEU A CA 1
ATOM 548 C C . LEU A 1 74 ? 4.954 -14.120 -23.247 1.00 95.25 74 LEU A C 1
ATOM 550 O O . LEU A 1 74 ? 3.920 -14.092 -22.586 1.00 95.25 74 LEU A O 1
ATOM 554 N N . VAL A 1 75 ? 5.760 -13.059 -23.366 1.00 93.38 75 VAL A N 1
ATOM 555 C CA . VAL A 1 75 ? 5.505 -11.765 -22.714 1.00 93.38 75 VAL A CA 1
ATOM 556 C C . VAL A 1 75 ? 4.317 -11.081 -23.378 1.00 93.38 75 VAL A C 1
ATOM 558 O O . VAL A 1 75 ? 3.409 -10.626 -22.691 1.00 93.38 75 VAL A O 1
ATOM 561 N N . GLU A 1 76 ? 4.272 -11.077 -24.709 1.00 95.69 76 GLU A N 1
ATOM 562 C CA . GLU A 1 76 ? 3.162 -10.479 -25.453 1.00 95.69 76 GLU A CA 1
ATOM 563 C C . GLU A 1 76 ? 1.834 -11.189 -25.173 1.00 95.69 76 GLU A C 1
ATOM 565 O O . GLU A 1 76 ? 0.818 -10.532 -24.948 1.00 95.69 76 GLU A O 1
ATOM 570 N N . ASN A 1 77 ? 1.831 -12.523 -25.106 1.00 96.94 77 ASN A N 1
ATOM 571 C CA . ASN A 1 77 ? 0.630 -13.278 -24.756 1.00 96.94 77 ASN A CA 1
ATOM 572 C C . ASN A 1 77 ? 0.170 -12.989 -23.313 1.00 96.94 77 ASN A C 1
ATOM 574 O O . ASN A 1 77 ? -1.011 -12.730 -23.081 1.00 96.94 77 ASN A O 1
ATOM 578 N N . ALA A 1 78 ? 1.100 -12.946 -22.352 1.00 96.44 78 ALA A N 1
ATOM 579 C CA . ALA A 1 78 ? 0.785 -12.587 -20.969 1.00 96.44 78 ALA A CA 1
ATOM 580 C C . ALA A 1 78 ? 0.239 -11.150 -20.851 1.00 96.44 78 ALA A C 1
ATOM 582 O O . ALA A 1 78 ? -0.750 -10.921 -20.148 1.00 96.44 78 ALA A O 1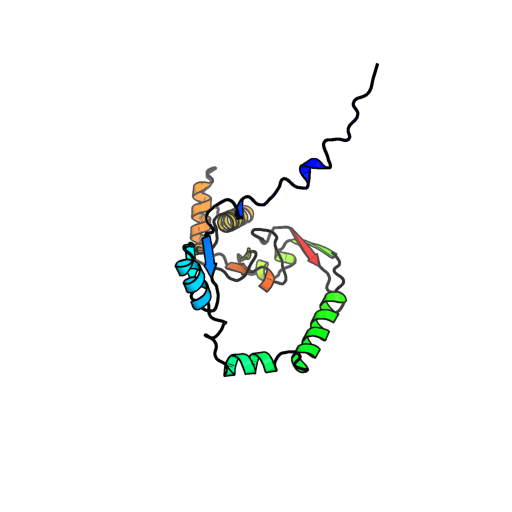
ATOM 583 N N . ASN A 1 79 ? 0.825 -10.197 -21.583 1.00 96.06 79 ASN A N 1
ATOM 584 C CA . ASN A 1 79 ? 0.369 -8.808 -21.637 1.00 96.06 79 ASN A CA 1
ATOM 585 C C . ASN A 1 79 ? -1.043 -8.696 -22.221 1.00 96.06 79 ASN A C 1
ATOM 587 O O . ASN A 1 79 ? -1.863 -7.953 -21.683 1.00 96.06 79 ASN A O 1
ATOM 591 N N . GLN A 1 80 ? -1.352 -9.456 -23.277 1.00 97.19 80 GLN A N 1
ATOM 592 C CA . GLN A 1 80 ? -2.698 -9.502 -23.856 1.00 97.19 80 GLN A CA 1
ATOM 593 C C . GLN A 1 80 ? -3.731 -9.975 -22.831 1.00 97.19 80 GLN A C 1
ATOM 595 O O . GLN A 1 80 ? -4.765 -9.329 -22.671 1.00 97.19 80 GLN A O 1
ATOM 600 N N . ILE A 1 81 ? -3.437 -11.046 -22.088 1.00 97.44 81 ILE A N 1
ATOM 601 C CA . ILE A 1 81 ? -4.330 -11.562 -21.040 1.00 97.44 81 ILE A CA 1
ATOM 602 C C . ILE A 1 81 ? -4.515 -10.530 -19.919 1.00 97.44 81 ILE A C 1
ATOM 604 O O . ILE A 1 81 ? -5.641 -10.281 -19.485 1.00 97.44 81 ILE A O 1
ATOM 608 N N . ALA A 1 82 ? -3.426 -9.915 -19.448 1.00 97.19 82 ALA A N 1
ATOM 609 C CA . ALA A 1 82 ? -3.478 -8.912 -18.388 1.00 97.19 82 ALA A CA 1
ATOM 610 C C . ALA A 1 82 ? -4.294 -7.677 -18.807 1.00 97.19 82 ALA A C 1
ATOM 612 O O . ALA A 1 82 ? -5.156 -7.221 -18.053 1.00 97.19 82 ALA A O 1
ATOM 613 N N . MET A 1 83 ? -4.063 -7.172 -20.022 1.00 97.44 83 MET A N 1
ATOM 614 C CA . MET A 1 83 ? -4.773 -6.016 -20.568 1.00 97.44 83 M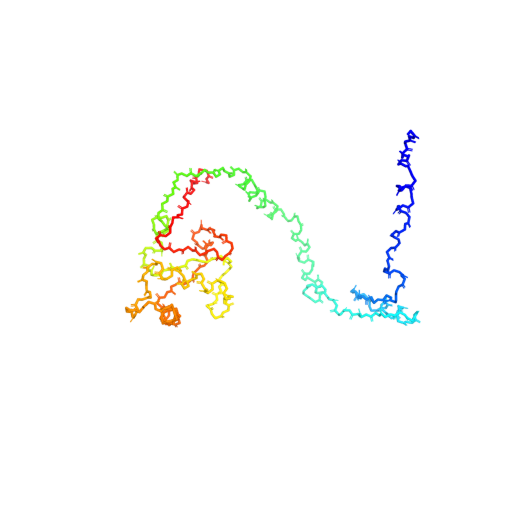ET A CA 1
ATOM 615 C C . MET A 1 83 ? -6.251 -6.322 -20.822 1.00 97.44 83 MET A C 1
ATOM 617 O O . MET A 1 83 ? -7.099 -5.505 -20.472 1.00 97.44 83 MET A O 1
ATOM 621 N N . ALA A 1 84 ? -6.573 -7.499 -21.369 1.00 97.56 84 ALA A N 1
ATOM 622 C CA . ALA A 1 84 ? -7.957 -7.924 -21.573 1.00 97.56 84 ALA A CA 1
ATOM 623 C C . ALA A 1 84 ? -8.725 -7.931 -20.245 1.00 97.56 84 ALA A C 1
ATOM 625 O O . ALA A 1 84 ? -9.740 -7.254 -20.120 1.00 97.56 84 ALA A O 1
ATOM 626 N N . ARG A 1 85 ? -8.172 -8.569 -19.205 1.00 96.19 85 ARG A N 1
ATOM 627 C CA . ARG A 1 85 ? -8.785 -8.598 -17.866 1.00 96.19 85 ARG A CA 1
ATOM 628 C C . ARG A 1 85 ? -8.927 -7.208 -17.242 1.00 96.19 85 ARG A C 1
ATOM 630 O O . ARG A 1 85 ? -9.913 -6.942 -16.562 1.00 96.19 85 ARG A O 1
ATOM 637 N N . TYR A 1 86 ? -7.956 -6.318 -17.458 1.00 95.31 86 TYR A N 1
ATOM 638 C CA . TYR A 1 86 ? -8.039 -4.931 -16.993 1.00 95.31 86 TYR A CA 1
ATOM 639 C C . TYR A 1 86 ? -9.178 -4.164 -17.682 1.00 95.31 86 TYR A C 1
ATOM 641 O O . TYR A 1 86 ? -9.945 -3.483 -17.003 1.00 95.31 86 TYR A O 1
ATOM 649 N N . LEU A 1 87 ? -9.305 -4.289 -19.007 1.00 96.50 87 LEU A N 1
ATOM 650 C CA . LEU A 1 87 ? -10.333 -3.603 -19.798 1.00 96.50 87 LEU A CA 1
ATOM 651 C C . LEU A 1 87 ? -11.739 -4.179 -19.577 1.00 96.50 87 LEU A C 1
ATOM 653 O O . LEU A 1 87 ? -12.714 -3.429 -19.568 1.00 96.50 87 LEU A O 1
ATOM 657 N N . GLU A 1 88 ? -11.850 -5.492 -19.382 1.00 96.56 88 GLU A N 1
ATOM 658 C CA . GLU A 1 88 ? -13.118 -6.186 -19.125 1.00 96.56 88 GLU A CA 1
ATOM 659 C C . GLU A 1 88 ? -13.624 -5.984 -17.690 1.00 96.56 88 GLU A C 1
ATOM 661 O O . GLU A 1 88 ? -14.801 -6.218 -17.411 1.00 96.56 88 GLU A O 1
ATOM 666 N N . ALA A 1 89 ? -12.774 -5.520 -16.768 1.00 92.75 89 ALA A N 1
ATOM 667 C CA . ALA A 1 89 ? -13.157 -5.324 -15.378 1.00 92.75 89 ALA A CA 1
ATOM 668 C C . ALA A 1 89 ? -14.305 -4.307 -15.245 1.00 92.75 89 ALA A C 1
ATOM 670 O O . ALA A 1 89 ? -14.162 -3.132 -15.579 1.00 92.75 89 ALA A O 1
ATOM 671 N N . GLN A 1 90 ? -15.419 -4.735 -14.645 1.00 93.50 90 GLN A N 1
ATOM 672 C CA . GLN A 1 90 ? -16.578 -3.885 -14.346 1.00 93.50 90 GLN A CA 1
ATOM 673 C C . GLN A 1 90 ? -16.736 -3.696 -12.823 1.00 93.50 90 GLN A C 1
ATOM 675 O O . GLN A 1 90 ? -17.420 -4.479 -12.160 1.00 93.50 90 GLN A O 1
ATOM 680 N N . PRO A 1 91 ? -16.061 -2.697 -12.209 1.00 90.38 91 PRO A N 1
ATOM 681 C CA . PRO A 1 91 ? -16.295 -2.334 -10.814 1.00 90.38 91 PRO A CA 1
ATOM 682 C C . PRO A 1 91 ? -17.750 -1.978 -10.549 1.00 90.38 91 PRO A C 1
ATOM 684 O O . PRO A 1 91 ? -18.261 -1.042 -11.151 1.00 90.38 91 PRO A O 1
ATOM 687 N N . VAL A 1 92 ? -18.364 -2.613 -9.552 1.00 92.94 92 VAL A N 1
ATOM 688 C CA . VAL A 1 92 ? -19.608 -2.110 -8.960 1.00 92.94 92 VAL A CA 1
ATOM 689 C C . VAL A 1 92 ? -19.468 -2.015 -7.445 1.00 92.94 92 VAL A C 1
ATOM 691 O O . VAL A 1 92 ? -18.917 -2.915 -6.797 1.00 92.94 92 VAL A O 1
ATOM 694 N N . LEU A 1 93 ? -19.934 -0.896 -6.889 1.00 92.69 93 LEU A N 1
ATOM 695 C CA . LEU A 1 93 ? -20.086 -0.713 -5.449 1.00 92.69 93 LEU A CA 1
ATOM 696 C C . LEU A 1 93 ? -21.283 -1.543 -4.993 1.00 92.69 93 LEU A C 1
ATOM 698 O O . LEU A 1 93 ? -22.388 -1.338 -5.486 1.00 92.69 93 LEU A O 1
ATOM 702 N N . VAL A 1 94 ? -21.053 -2.478 -4.075 1.00 92.00 94 VAL A N 1
ATOM 703 C CA . VAL A 1 94 ? -22.122 -3.349 -3.560 1.00 92.00 94 VAL A CA 1
ATOM 704 C C . VAL A 1 94 ? -22.578 -2.890 -2.193 1.00 92.00 94 VAL A C 1
ATOM 706 O O . VAL A 1 94 ? -23.766 -2.943 -1.904 1.00 92.00 94 VAL A O 1
ATOM 709 N N . ASP A 1 95 ? -21.633 -2.467 -1.354 1.00 91.44 95 ASP A N 1
ATOM 710 C CA . ASP A 1 95 ? -21.922 -2.132 0.033 1.00 91.44 95 ASP A CA 1
ATOM 711 C C . ASP A 1 95 ? -20.864 -1.191 0.628 1.00 91.44 95 ASP A C 1
ATOM 713 O O . ASP A 1 95 ? -19.761 -1.037 0.088 1.00 91.44 95 ASP A O 1
ATOM 717 N N . VAL A 1 96 ? -21.195 -0.594 1.770 1.00 93.81 96 VAL A N 1
ATOM 718 C CA . VAL A 1 96 ? -20.292 0.179 2.623 1.00 93.81 96 VAL A CA 1
ATOM 719 C C . VAL A 1 96 ? -20.405 -0.356 4.047 1.00 93.81 96 VAL A C 1
ATOM 721 O O . VAL A 1 96 ? -21.387 -0.111 4.746 1.00 93.81 96 VAL A O 1
ATOM 724 N N . MET A 1 97 ? -19.357 -1.033 4.503 1.00 93.50 97 MET A N 1
ATOM 725 C CA . MET A 1 97 ? -19.353 -1.763 5.774 1.00 93.50 97 MET A CA 1
ATOM 726 C C . MET A 1 97 ? -18.118 -1.426 6.609 1.00 93.50 97 MET A C 1
ATOM 728 O O . MET A 1 97 ? -17.274 -0.644 6.163 1.00 93.50 97 MET A O 1
ATOM 732 N N . LEU A 1 98 ? -18.000 -1.957 7.827 1.00 95.25 98 LEU A N 1
ATOM 733 C CA . LEU A 1 98 ? -16.795 -1.716 8.626 1.00 95.25 98 LEU A CA 1
ATOM 734 C C . LEU A 1 98 ? -15.588 -2.414 7.989 1.00 95.25 98 LEU A C 1
ATOM 736 O O . LEU A 1 98 ? -15.708 -3.508 7.433 1.00 95.25 98 LEU A O 1
ATOM 740 N N . ALA A 1 99 ? -14.406 -1.809 8.092 1.00 94.62 99 ALA A N 1
ATOM 741 C CA . ALA A 1 99 ? -13.189 -2.358 7.505 1.00 94.62 99 ALA A CA 1
ATOM 742 C C . ALA A 1 99 ? -12.897 -3.775 8.014 1.00 94.62 99 ALA A C 1
ATOM 744 O O . ALA A 1 99 ? -12.562 -4.640 7.213 1.00 94.62 99 ALA A O 1
ATOM 745 N N . LYS A 1 100 ? -13.118 -4.044 9.306 1.00 94.75 100 LYS A N 1
ATOM 746 C CA . LYS A 1 100 ? -12.957 -5.386 9.895 1.00 94.75 100 LYS A CA 1
ATOM 747 C C . LYS A 1 100 ? -13.921 -6.443 9.356 1.00 94.75 100 LYS A C 1
ATOM 749 O O . LYS A 1 100 ? -13.614 -7.626 9.403 1.00 94.75 100 LYS A O 1
ATOM 754 N N . GLU A 1 101 ? -15.083 -6.029 8.860 1.00 93.44 101 GLU A N 1
ATOM 755 C CA . GLU A 1 101 ? -16.062 -6.939 8.257 1.00 93.44 101 GLU A CA 1
ATOM 756 C C . GLU A 1 101 ? -15.715 -7.210 6.786 1.00 93.44 101 GLU A C 1
ATOM 758 O O . GLU A 1 101 ? -15.910 -8.319 6.292 1.00 93.44 101 GLU A O 1
ATOM 763 N N . ALA A 1 102 ? -15.170 -6.207 6.087 1.00 92.00 102 ALA A N 1
ATOM 764 C CA . ALA A 1 102 ? -14.718 -6.335 4.702 1.00 92.00 102 ALA A CA 1
ATOM 765 C C . ALA A 1 102 ? -13.347 -7.025 4.568 1.00 92.00 102 ALA A C 1
ATOM 767 O O . ALA A 1 102 ? -13.083 -7.667 3.551 1.00 92.00 102 ALA A O 1
ATOM 768 N N . ILE A 1 103 ? -12.473 -6.871 5.567 1.00 93.00 103 ILE A N 1
ATOM 769 C CA . ILE A 1 103 ? -11.084 -7.344 5.592 1.00 93.00 103 ILE A CA 1
ATOM 770 C C . ILE A 1 103 ? -10.894 -8.196 6.860 1.00 93.00 103 ILE A C 1
ATOM 772 O O . ILE A 1 103 ? -10.524 -7.660 7.908 1.00 93.00 103 ILE A O 1
ATOM 776 N N . PRO A 1 104 ? -11.117 -9.526 6.787 1.00 90.31 104 PRO A N 1
ATOM 777 C CA . PRO A 1 104 ? -11.109 -10.412 7.959 1.00 90.31 104 PRO A CA 1
ATOM 778 C C . PRO A 1 104 ? -9.818 -10.351 8.781 1.00 90.31 104 PRO A C 1
ATOM 780 O O . PRO A 1 104 ? -9.853 -10.367 10.006 1.00 90.31 104 PRO A O 1
ATOM 783 N N . ALA A 1 105 ? -8.683 -10.158 8.110 1.00 90.25 105 ALA A N 1
ATOM 784 C CA . ALA A 1 105 ? -7.370 -10.055 8.736 1.00 90.25 105 ALA A CA 1
ATOM 785 C C . ALA A 1 105 ? -7.232 -8.859 9.708 1.00 90.25 105 ALA A C 1
ATOM 787 O O . ALA A 1 105 ? -6.267 -8.791 10.466 1.00 90.25 105 ALA A O 1
ATOM 788 N N . MET A 1 106 ? -8.160 -7.893 9.682 1.00 92.50 106 MET A N 1
ATOM 789 C CA . MET A 1 106 ? -8.229 -6.783 10.643 1.00 92.50 106 MET A CA 1
ATOM 790 C C . MET A 1 106 ? -9.086 -7.101 11.879 1.00 92.50 106 MET A C 1
ATOM 792 O O . MET A 1 106 ? -9.074 -6.332 12.837 1.00 92.50 106 MET A O 1
ATOM 796 N N . ALA A 1 107 ? -9.845 -8.200 11.866 1.00 88.69 107 ALA A N 1
ATOM 797 C CA . ALA A 1 107 ? -10.602 -8.684 13.020 1.00 88.69 107 ALA A CA 1
ATOM 798 C C . ALA A 1 107 ? -9.769 -9.610 13.928 1.00 88.69 107 ALA A C 1
ATOM 800 O O . ALA A 1 107 ? -10.118 -9.800 15.089 1.00 88.69 107 ALA A O 1
ATOM 801 N N . GLU A 1 108 ? -8.679 -10.176 13.404 1.00 88.31 108 GLU A N 1
ATOM 802 C CA . GLU A 1 108 ? -7.841 -11.170 14.090 1.00 88.31 108 GLU A CA 1
ATOM 803 C C . GLU A 1 108 ? -6.837 -10.546 15.069 1.00 88.31 108 GLU A C 1
ATOM 805 O O . GLU A 1 108 ? -6.503 -11.149 16.085 1.00 88.31 108 GLU A O 1
ATOM 810 N N . GLN A 1 109 ? -6.356 -9.336 14.776 1.00 91.12 109 GLN A N 1
ATOM 811 C CA . GLN A 1 109 ? -5.366 -8.629 15.589 1.00 91.12 109 GLN A CA 1
ATOM 812 C C . GLN A 1 109 ? -5.475 -7.111 15.410 1.00 91.12 109 GLN A C 1
ATOM 814 O O . GLN A 1 109 ? -6.105 -6.633 14.463 1.00 91.12 109 GLN A O 1
ATOM 819 N N . LYS A 1 110 ? -4.835 -6.339 16.300 1.00 94.25 110 LYS A N 1
ATOM 820 C CA . LYS A 1 110 ? -4.729 -4.879 16.170 1.00 94.25 110 LYS A CA 1
ATOM 821 C C . LYS A 1 110 ? -3.894 -4.536 14.933 1.00 94.25 110 LYS A C 1
ATOM 823 O O . LYS A 1 110 ? -2.668 -4.530 14.981 1.00 94.25 110 LYS A O 1
ATOM 828 N N . ARG A 1 111 ? -4.569 -4.276 13.815 1.00 95.81 111 ARG A N 1
ATOM 829 C CA . ARG A 1 111 ? -3.945 -3.999 12.520 1.00 95.81 111 ARG A CA 1
ATOM 830 C C . ARG A 1 111 ? -4.409 -2.664 11.963 1.00 95.81 111 ARG A C 1
ATOM 832 O O . ARG A 1 111 ? -5.608 -2.385 11.931 1.00 95.81 111 ARG A O 1
ATOM 839 N N . ILE A 1 112 ? -3.460 -1.879 11.467 1.00 96.88 112 ILE A N 1
ATOM 840 C CA . ILE A 1 112 ? -3.715 -0.667 10.690 1.00 96.88 112 ILE A CA 1
ATOM 841 C C . ILE A 1 112 ? -3.094 -0.842 9.310 1.00 96.88 112 ILE A C 1
ATOM 843 O O 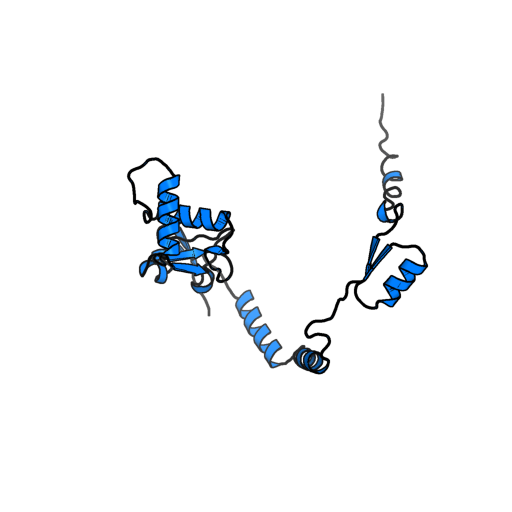. ILE A 1 112 ? -1.922 -1.197 9.180 1.00 96.88 112 ILE A O 1
ATOM 847 N N . LEU A 1 113 ? -3.887 -0.582 8.270 1.00 97.19 113 LEU A N 1
ATOM 848 C CA . LEU A 1 113 ? -3.374 -0.580 6.906 1.00 97.19 113 LEU A CA 1
ATOM 849 C C . LEU A 1 113 ? -2.921 0.817 6.499 1.00 97.19 113 LEU A C 1
ATOM 851 O O . LEU A 1 113 ? -3.519 1.795 6.938 1.00 97.19 113 LEU A O 1
ATOM 855 N N . HIS A 1 114 ? -1.909 0.905 5.638 1.00 96.88 114 HIS A N 1
ATOM 856 C CA . HIS A 1 114 ? -1.412 2.169 5.090 1.00 96.88 114 HIS A CA 1
ATOM 857 C C . HIS A 1 114 ? -1.233 2.114 3.566 1.00 96.88 114 HIS A C 1
ATOM 859 O O . HIS A 1 114 ? -1.182 1.040 2.952 1.00 96.88 114 HIS A O 1
ATOM 865 N N . SER A 1 115 ? -1.145 3.281 2.927 1.00 95.19 115 SER A N 1
ATOM 866 C CA . SER A 1 115 ? -0.814 3.388 1.501 1.00 95.19 115 SER A CA 1
ATOM 867 C C . SER A 1 115 ? 0.649 3.033 1.218 1.00 95.19 115 SER A C 1
ATOM 869 O O . SER A 1 115 ? 1.510 3.237 2.073 1.00 95.19 115 SER A O 1
ATOM 871 N N . GLY A 1 116 ? 0.945 2.636 -0.021 1.00 93.69 116 GLY A N 1
ATOM 872 C CA . GLY A 1 116 ? 2.316 2.409 -0.489 1.00 93.69 116 GLY A CA 1
ATOM 873 C C . GLY A 1 116 ? 2.830 0.980 -0.261 1.00 93.69 116 GLY A C 1
ATOM 874 O O . GLY A 1 116 ? 2.036 0.098 0.070 1.00 93.69 116 GLY A O 1
ATOM 875 N N . PRO A 1 117 ? 4.128 0.733 -0.518 1.00 96.00 117 PRO A N 1
ATOM 876 C CA . PRO A 1 117 ? 4.787 -0.554 -0.279 1.00 96.00 117 PRO A CA 1
ATOM 877 C C . PRO A 1 117 ? 5.050 -0.788 1.222 1.00 96.00 117 PRO A C 1
ATOM 879 O O . PRO A 1 117 ? 4.864 0.140 2.011 1.00 96.00 117 PRO A O 1
ATOM 882 N N . PRO A 1 118 ? 5.497 -1.993 1.631 1.00 96.81 118 PRO A N 1
ATOM 883 C CA . PRO A 1 118 ? 5.960 -2.234 2.998 1.00 96.81 118 PRO A CA 1
ATOM 884 C C . PRO A 1 118 ? 7.011 -1.202 3.423 1.00 96.81 118 PRO A C 1
ATOM 886 O O . PRO A 1 118 ? 7.955 -0.943 2.677 1.00 96.81 118 PRO A O 1
ATOM 889 N N . ILE A 1 119 ? 6.836 -0.617 4.607 1.00 96.50 119 ILE A N 1
ATOM 890 C CA . ILE A 1 119 ? 7.752 0.373 5.179 1.00 96.50 119 ILE A CA 1
ATOM 891 C C . ILE A 1 119 ? 7.759 0.233 6.702 1.00 96.50 119 ILE A C 1
ATOM 893 O O . ILE A 1 119 ? 6.702 0.056 7.311 1.00 96.50 119 ILE A O 1
ATOM 897 N N . ALA A 1 120 ? 8.944 0.290 7.309 1.00 95.75 120 ALA A N 1
ATOM 898 C CA . ALA A 1 120 ? 9.081 0.246 8.759 1.00 95.75 120 ALA A CA 1
ATOM 899 C C . ALA A 1 120 ? 8.540 1.535 9.399 1.00 95.75 120 ALA A C 1
ATOM 901 O O . ALA A 1 120 ? 8.574 2.609 8.788 1.00 95.75 120 ALA A O 1
ATOM 902 N N . TRP A 1 121 ? 8.050 1.445 10.638 1.00 95.69 121 TRP A N 1
ATOM 903 C CA . TRP A 1 121 ? 7.483 2.589 11.357 1.00 95.69 121 TRP A CA 1
ATOM 904 C C . TRP A 1 121 ? 8.462 3.767 11.419 1.00 95.69 121 TRP A C 1
ATOM 906 O O . TRP A 1 121 ? 8.075 4.909 11.175 1.00 95.69 121 TRP A O 1
ATOM 916 N N . GLU A 1 122 ? 9.741 3.510 11.676 1.00 96.19 122 GLU A N 1
ATOM 917 C CA . GLU A 1 122 ? 10.784 4.523 11.847 1.00 96.19 122 GLU A CA 1
ATOM 918 C C . GLU A 1 122 ? 10.961 5.367 10.581 1.00 96.19 122 GLU A C 1
ATOM 920 O O . GLU A 1 122 ? 11.138 6.586 10.674 1.00 96.19 122 GLU A O 1
ATOM 925 N N . GLU A 1 123 ? 10.811 4.738 9.416 1.00 96.75 123 GLU A N 1
ATOM 926 C CA . GLU A 1 123 ? 10.981 5.335 8.090 1.00 96.75 123 GLU A CA 1
ATOM 927 C C . GLU A 1 123 ? 9.720 6.053 7.586 1.00 96.75 123 GLU A C 1
ATOM 929 O O . GLU A 1 123 ? 9.784 6.839 6.636 1.00 96.75 123 GLU A O 1
ATOM 934 N N . MET A 1 124 ? 8.564 5.838 8.225 1.00 96.75 124 MET A N 1
ATOM 935 C CA . MET A 1 124 ? 7.332 6.531 7.848 1.00 96.75 124 MET A CA 1
ATOM 936 C C . MET A 1 124 ? 7.453 8.045 8.061 1.00 96.75 124 MET A C 1
ATOM 938 O O . MET A 1 124 ? 7.957 8.538 9.078 1.00 96.75 124 MET A O 1
ATOM 942 N N . CYS A 1 125 ? 6.922 8.811 7.109 1.00 95.44 125 CYS A N 1
ATOM 943 C CA . CYS A 1 125 ? 6.894 10.264 7.206 1.00 95.44 125 CYS A CA 1
ATOM 944 C C . CYS A 1 125 ? 5.893 10.741 8.274 1.00 95.44 125 CYS A C 1
ATOM 946 O O . CYS A 1 125 ? 4.918 10.062 8.605 1.00 95.44 125 CYS A O 1
ATOM 948 N N . GLY A 1 126 ? 6.113 11.951 8.797 1.00 95.62 126 GLY A N 1
ATOM 949 C CA . GLY A 1 126 ? 5.302 12.534 9.873 1.00 95.62 126 GLY A CA 1
ATOM 950 C C . GLY A 1 126 ? 3.781 12.488 9.645 1.00 95.62 126 GLY A C 1
ATOM 951 O O . GLY A 1 126 ? 3.067 12.096 10.567 1.00 95.62 126 GLY A O 1
ATOM 952 N N . PRO A 1 127 ? 3.260 12.823 8.447 1.00 94.94 127 PRO A N 1
ATOM 953 C CA . PRO A 1 127 ? 1.826 12.730 8.166 1.00 94.94 127 PRO A CA 1
ATOM 954 C C . PRO A 1 127 ? 1.247 11.315 8.297 1.00 94.94 127 PRO A C 1
ATOM 956 O O . PRO A 1 127 ? 0.168 11.155 8.863 1.00 94.94 127 PRO A O 1
ATOM 959 N N . VAL A 1 128 ? 1.961 10.288 7.821 1.00 96.00 128 VAL A N 1
ATOM 960 C CA . VAL A 1 128 ? 1.529 8.885 7.945 1.00 96.00 128 VAL A CA 1
ATOM 961 C C . VAL A 1 128 ? 1.548 8.464 9.412 1.00 96.00 128 VAL A C 1
ATOM 963 O O . VAL A 1 128 ? 0.550 7.941 9.904 1.00 96.00 128 VAL A O 1
ATOM 966 N N . LYS A 1 129 ? 2.626 8.791 10.140 1.00 95.88 129 LYS A N 1
ATOM 967 C CA . LYS A 1 129 ? 2.733 8.532 11.585 1.00 95.88 129 LYS A CA 1
ATOM 968 C C . LYS A 1 129 ? 1.581 9.161 12.365 1.00 95.88 129 LYS A C 1
ATOM 970 O O . LYS A 1 129 ? 0.911 8.487 13.143 1.00 95.88 129 LYS A O 1
ATOM 975 N N . GLY A 1 130 ? 1.308 10.441 12.115 1.00 94.69 130 GLY A N 1
ATOM 976 C CA . GLY A 1 130 ? 0.210 11.165 12.752 1.00 94.69 130 GLY A CA 1
ATOM 977 C C . GLY A 1 130 ? -1.161 10.560 12.442 1.00 94.69 130 GLY A C 1
ATOM 978 O O . GLY A 1 130 ? -2.001 10.472 13.335 1.00 94.69 130 GLY A O 1
ATOM 979 N N . ALA A 1 131 ? -1.379 10.095 11.210 1.00 95.81 131 ALA A N 1
ATOM 980 C CA . ALA A 1 131 ? -2.624 9.441 10.821 1.00 95.81 131 ALA A CA 1
ATOM 981 C C . ALA A 1 131 ? -2.798 8.062 11.487 1.00 95.81 131 ALA A C 1
ATOM 983 O O . ALA A 1 131 ? -3.902 7.745 11.924 1.00 95.81 131 ALA A O 1
ATOM 984 N N . ILE A 1 132 ? -1.724 7.277 11.630 1.00 95.88 132 ILE A N 1
ATOM 985 C CA . ILE A 1 132 ? -1.736 6.000 12.365 1.00 95.88 132 ILE A CA 1
ATOM 986 C C . ILE A 1 132 ? -2.063 6.238 13.839 1.00 95.88 132 ILE A C 1
ATOM 988 O O . ILE A 1 132 ? -2.974 5.608 14.366 1.00 95.88 132 ILE A O 1
ATOM 992 N N . ILE A 1 133 ? -1.392 7.196 14.486 1.00 94.75 133 ILE A N 1
ATOM 993 C CA . ILE A 1 133 ? -1.694 7.572 15.875 1.00 94.75 133 ILE A CA 1
ATOM 994 C C . ILE A 1 133 ? -3.162 7.999 15.995 1.00 94.75 133 ILE A C 1
ATOM 996 O O . ILE A 1 133 ? -3.875 7.525 16.876 1.00 94.75 133 ILE A O 1
ATOM 1000 N N . GLY A 1 134 ? -3.648 8.844 15.081 1.00 93.44 134 GLY A N 1
ATOM 1001 C CA . GLY A 1 134 ? -5.052 9.253 15.040 1.00 93.44 134 GLY A CA 1
ATOM 1002 C C . GLY A 1 134 ? -6.015 8.068 14.927 1.00 93.44 134 GLY A C 1
ATOM 1003 O O . GLY A 1 134 ? -7.012 8.023 15.646 1.00 93.44 134 GLY A O 1
ATOM 1004 N N . ALA A 1 135 ? -5.693 7.082 14.090 1.00 94.81 135 ALA A N 1
ATOM 1005 C CA . ALA A 1 135 ? -6.462 5.849 13.963 1.00 94.81 135 ALA A CA 1
ATOM 1006 C C . ALA A 1 135 ? -6.436 5.007 15.248 1.00 94.81 135 ALA A C 1
ATOM 1008 O O . ALA A 1 135 ? -7.483 4.544 15.687 1.00 94.81 135 ALA A O 1
ATOM 1009 N N . MET A 1 136 ? -5.286 4.862 15.909 1.00 94.19 136 MET A N 1
ATOM 1010 C CA . MET A 1 136 ? -5.197 4.144 17.188 1.00 94.19 136 MET A CA 1
ATOM 1011 C C . MET A 1 136 ? -6.030 4.806 18.289 1.00 94.19 136 MET A C 1
ATOM 1013 O O . MET A 1 136 ? -6.655 4.116 19.095 1.00 94.19 136 MET A O 1
ATOM 1017 N N . LEU A 1 137 ? -6.060 6.141 18.321 1.00 91.56 137 LEU A N 1
ATOM 1018 C CA . LEU A 1 137 ? -6.907 6.897 19.246 1.00 91.56 137 LEU A CA 1
ATOM 1019 C C . LEU A 1 137 ? -8.391 6.716 18.922 1.00 91.56 137 LEU A C 1
ATOM 1021 O O . LEU A 1 137 ? -9.196 6.557 19.837 1.00 91.56 137 LEU A O 1
ATOM 1025 N N . TYR A 1 138 ? -8.742 6.718 17.635 1.00 91.62 138 TYR A N 1
ATOM 1026 C CA . TYR A 1 138 ? -10.102 6.468 17.165 1.00 91.62 138 TYR A CA 1
ATOM 1027 C C . TYR A 1 138 ? -10.598 5.065 17.547 1.00 91.62 138 TYR A C 1
ATOM 1029 O O . TYR A 1 138 ? -11.726 4.925 18.012 1.00 91.62 138 TYR A O 1
ATOM 1037 N N . GLU A 1 139 ? -9.745 4.046 17.432 1.00 92.31 139 GLU A N 1
ATOM 1038 C CA . GLU A 1 139 ? -10.054 2.674 17.860 1.00 92.31 139 GLU A CA 1
ATOM 1039 C C . GLU A 1 139 ? -9.996 2.482 19.388 1.00 92.31 139 GLU A C 1
ATOM 1041 O O . GLU A 1 139 ? -10.346 1.417 19.896 1.00 92.31 139 GLU A O 1
ATOM 1046 N N . GLY A 1 140 ? -9.547 3.496 20.136 1.00 89.88 140 GLY A N 1
ATOM 1047 C CA . GLY A 1 140 ? -9.421 3.431 21.591 1.00 89.88 140 GLY A CA 1
ATOM 1048 C C . GLY A 1 140 ? -8.315 2.489 22.072 1.00 89.88 140 GLY A C 1
ATOM 1049 O O . GLY A 1 140 ? -8.437 1.915 23.150 1.00 89.88 140 GLY A O 1
ATOM 1050 N N . TRP A 1 141 ? -7.247 2.299 21.294 1.00 90.62 141 TRP A N 1
ATOM 1051 C CA . TRP A 1 141 ? -6.131 1.421 21.676 1.00 90.62 141 TRP A CA 1
ATOM 1052 C C . TRP A 1 141 ? -5.107 2.105 22.580 1.00 90.62 141 TRP A C 1
ATOM 1054 O O . TRP A 1 141 ? -4.475 1.434 23.391 1.00 90.62 141 TRP A O 1
ATOM 1064 N N . ALA A 1 142 ? -4.959 3.424 22.456 1.00 82.81 142 ALA A N 1
ATOM 1065 C CA . ALA A 1 142 ? -4.033 4.222 23.253 1.00 82.81 142 ALA A CA 1
ATOM 1066 C C . ALA A 1 142 ? -4.797 5.054 24.297 1.00 82.81 142 ALA A C 1
ATOM 1068 O O . ALA A 1 142 ? -5.237 6.180 24.035 1.00 82.81 142 ALA A O 1
ATOM 1069 N N . THR A 1 143 ? -5.031 4.460 25.470 1.00 70.06 143 THR A N 1
ATOM 1070 C CA . THR A 1 143 ? -5.906 5.007 26.526 1.00 70.06 143 THR A CA 1
ATOM 1071 C C . THR A 1 143 ? -5.225 5.133 27.884 1.00 70.06 143 THR A C 1
ATOM 1073 O O . THR A 1 143 ? -5.923 5.295 28.885 1.00 70.06 143 THR A O 1
ATOM 1076 N N . SER A 1 144 ? -3.894 5.056 27.965 1.00 59.59 144 SER A N 1
ATOM 1077 C CA . SER A 1 144 ? -3.199 4.864 29.247 1.00 59.59 144 SER A CA 1
ATOM 1078 C C . SER A 1 144 ? -3.338 5.990 30.287 1.00 59.59 144 SER A C 1
ATOM 1080 O O . SER A 1 144 ? -2.901 5.800 31.418 1.00 59.59 144 SER A O 1
ATOM 1082 N N . GLN A 1 145 ? -4.035 7.102 30.009 1.00 55.12 145 GLN A N 1
ATOM 1083 C CA . GLN A 1 145 ? -4.425 8.068 31.044 1.00 55.12 145 GLN A CA 1
ATOM 1084 C C . GLN A 1 145 ? -5.769 8.772 30.767 1.00 55.12 145 GLN A C 1
ATOM 1086 O O . GLN A 1 145 ? -6.007 9.231 29.643 1.00 55.12 145 GLN A O 1
ATOM 1091 N N . PRO A 1 146 ? -6.620 8.977 31.798 1.00 50.16 146 PRO A N 1
ATOM 1092 C CA . PRO A 1 146 ? -7.784 9.860 31.741 1.00 50.16 146 PRO A CA 1
ATOM 1093 C C . PRO A 1 146 ? -7.309 11.318 31.787 1.00 50.16 146 PRO A C 1
ATOM 1095 O O . PRO A 1 146 ? -7.527 12.046 32.750 1.00 50.16 146 PRO A O 1
ATOM 1098 N N . CYS A 1 147 ? -6.588 11.742 30.756 1.00 50.56 147 CYS A N 1
ATOM 1099 C CA . CYS A 1 147 ? -6.096 13.100 30.621 1.00 50.56 147 CYS A CA 1
ATOM 1100 C C . CYS A 1 147 ? -6.632 13.692 29.316 1.00 50.56 147 CYS A C 1
ATOM 1102 O O . CYS A 1 147 ? -6.613 13.044 28.265 1.00 50.56 147 CYS A O 1
ATOM 1104 N N . PHE A 1 148 ? -7.128 14.928 29.377 1.00 57.56 148 PHE A N 1
ATOM 1105 C CA . PHE A 1 148 ? -7.558 15.697 28.202 1.00 57.56 148 PHE A CA 1
ATOM 1106 C C . PHE A 1 148 ? -6.378 16.115 27.301 1.00 57.56 148 PHE A C 1
ATOM 1108 O O . PHE A 1 148 ? -6.589 16.689 26.236 1.00 57.56 148 PHE A O 1
ATOM 1115 N N . CYS A 1 149 ? -5.140 15.818 27.703 1.00 60.09 149 CYS A N 1
ATOM 1116 C CA . CYS A 1 149 ? -3.940 16.145 26.947 1.00 60.09 149 CYS A CA 1
ATOM 1117 C C . CYS A 1 149 ? -3.694 15.141 25.809 1.00 60.09 149 CYS A C 1
ATOM 1119 O O . CYS A 1 149 ? -3.721 13.927 26.008 1.00 60.09 149 CYS A O 1
ATOM 1121 N N . PHE A 1 150 ? -3.403 15.667 24.616 1.00 64.06 150 PHE A N 1
ATOM 1122 C CA . PHE A 1 150 ? -3.114 14.894 23.401 1.00 64.06 150 PHE A CA 1
ATOM 1123 C C . PHE A 1 150 ? -1.738 14.204 23.439 1.00 64.06 150 PHE A C 1
ATOM 1125 O O . PHE A 1 150 ? -1.600 13.073 22.984 1.00 64.06 150 PHE A O 1
ATOM 1132 N N . GLN A 1 151 ? -0.735 14.862 24.031 1.00 68.56 151 GLN A N 1
ATOM 1133 C CA . GLN A 1 151 ? 0.649 14.380 24.111 1.00 68.56 151 GLN A CA 1
ATOM 1134 C C . GLN A 1 151 ? 0.805 12.973 24.740 1.00 68.56 151 GLN A C 1
ATOM 1136 O O . GLN A 1 151 ? 1.356 12.103 24.068 1.00 68.56 151 GLN A O 1
ATOM 1141 N N . PRO A 1 152 ? 0.267 12.684 25.947 1.00 69.50 152 PRO A N 1
ATOM 1142 C CA . PRO A 1 152 ? 0.483 11.386 26.599 1.00 69.50 152 PRO A CA 1
ATOM 1143 C C . PRO A 1 152 ? -0.152 10.210 25.845 1.00 69.50 152 PRO A C 1
ATOM 1145 O O . PRO A 1 152 ? 0.372 9.102 25.866 1.00 69.50 152 PRO A O 1
ATOM 1148 N N . ARG A 1 153 ? -1.261 10.431 25.123 1.00 77.25 153 ARG A N 1
ATOM 1149 C CA . ARG A 1 153 ? -1.894 9.360 24.330 1.00 77.25 153 ARG A CA 1
ATOM 1150 C C . ARG A 1 153 ? -1.127 9.053 23.048 1.00 77.25 153 ARG A C 1
ATOM 1152 O O . ARG A 1 153 ? -1.178 7.937 22.545 1.00 77.25 153 ARG A O 1
ATOM 1159 N N . ARG A 1 154 ? -0.425 10.050 22.508 1.00 83.75 154 ARG A N 1
ATOM 1160 C CA . ARG A 1 154 ? 0.475 9.854 21.376 1.00 83.75 154 ARG A CA 1
ATOM 1161 C C . ARG A 1 154 ? 1.678 9.004 21.779 1.00 83.75 154 ARG A C 1
ATOM 1163 O O . ARG A 1 154 ? 2.009 8.075 21.058 1.00 83.75 154 ARG A O 1
ATOM 1170 N N . GLU A 1 155 ? 2.292 9.306 22.917 1.00 86.56 155 GLU A N 1
ATOM 1171 C CA . GLU A 1 155 ? 3.431 8.541 23.442 1.00 86.56 155 GLU A CA 1
ATOM 1172 C C . GLU A 1 155 ? 3.043 7.078 23.713 1.00 86.56 155 GLU A C 1
ATOM 1174 O O . GLU A 1 155 ? 3.773 6.168 23.334 1.00 86.56 155 GLU A O 1
ATOM 1179 N N . ASP A 1 156 ? 1.852 6.837 24.271 1.00 87.88 156 ASP A N 1
ATOM 1180 C CA . ASP A 1 156 ? 1.295 5.489 24.448 1.00 87.88 156 ASP A CA 1
ATOM 1181 C C . ASP A 1 156 ? 1.133 4.733 23.118 1.00 87.88 156 ASP A C 1
ATOM 1183 O O . ASP A 1 156 ? 1.533 3.575 22.997 1.00 87.88 156 ASP A O 1
ATOM 1187 N N . ALA A 1 157 ? 0.596 5.402 22.092 1.00 90.94 157 ALA A N 1
ATOM 1188 C CA . ALA A 1 157 ? 0.456 4.821 20.761 1.00 90.94 157 ALA A CA 1
ATOM 1189 C C . ALA A 1 157 ? 1.817 4.470 20.138 1.00 90.94 157 ALA A C 1
ATOM 1191 O O . ALA A 1 157 ? 1.993 3.370 19.617 1.00 90.94 157 ALA A O 1
ATOM 1192 N N . GLU A 1 158 ? 2.788 5.383 20.222 1.00 91.94 158 GLU A N 1
ATOM 1193 C CA . GLU A 1 158 ? 4.148 5.162 19.721 1.00 91.94 158 GLU A CA 1
ATOM 1194 C C . GLU A 1 158 ? 4.826 3.991 20.452 1.00 91.94 158 GLU A C 1
ATOM 1196 O O . GLU A 1 158 ? 5.446 3.146 19.807 1.00 91.94 158 GLU A O 1
ATOM 1201 N N . ASN A 1 159 ? 4.642 3.873 21.770 1.00 92.19 159 ASN A N 1
ATOM 1202 C CA . ASN A 1 159 ? 5.167 2.757 22.557 1.00 92.19 159 ASN A CA 1
ATOM 1203 C C . ASN A 1 159 ? 4.563 1.410 22.140 1.00 92.19 159 ASN A C 1
ATOM 1205 O O . ASN A 1 159 ? 5.314 0.454 21.965 1.00 92.19 159 ASN A O 1
ATOM 1209 N N . GLN A 1 160 ? 3.243 1.329 21.933 1.00 92.44 160 GLN A N 1
ATOM 1210 C CA . GLN A 1 160 ? 2.586 0.094 21.474 1.00 92.44 160 GLN A CA 1
ATOM 1211 C C . GLN A 1 160 ? 3.063 -0.327 20.076 1.00 92.44 160 GLN A C 1
ATOM 1213 O O . GLN A 1 160 ? 3.269 -1.515 19.826 1.00 92.44 160 GLN A O 1
ATOM 1218 N N . ILE A 1 161 ? 3.278 0.633 19.167 1.00 94.12 161 ILE A N 1
ATOM 1219 C CA . ILE A 1 161 ? 3.844 0.346 17.840 1.00 94.12 161 ILE A CA 1
ATOM 1220 C C . ILE A 1 161 ? 5.275 -0.185 17.979 1.00 94.12 161 ILE A C 1
ATOM 1222 O O . ILE A 1 161 ? 5.589 -1.237 17.429 1.00 94.12 161 ILE A O 1
ATOM 1226 N N . ASN A 1 162 ? 6.124 0.496 18.755 1.00 92.94 162 ASN A N 1
ATOM 1227 C CA . ASN A 1 162 ? 7.518 0.092 18.966 1.00 92.94 162 ASN A CA 1
ATOM 1228 C C . ASN A 1 162 ? 7.637 -1.263 19.693 1.00 92.94 162 ASN A C 1
ATOM 1230 O O . ASN A 1 162 ? 8.608 -1.988 19.492 1.00 92.94 162 ASN A O 1
ATOM 1234 N N . ALA A 1 163 ? 6.652 -1.617 20.523 1.00 93.06 163 ALA A N 1
ATOM 1235 C CA . ALA A 1 163 ? 6.553 -2.917 21.185 1.00 93.06 163 ALA A CA 1
ATOM 1236 C C . ALA A 1 163 ? 6.051 -4.041 20.255 1.00 93.06 163 ALA A C 1
ATOM 1238 O O . ALA A 1 163 ? 6.047 -5.205 20.654 1.00 93.06 163 ALA A O 1
ATOM 1239 N N . GLY A 1 164 ? 5.633 -3.715 19.026 1.00 92.56 164 GLY A N 1
ATOM 1240 C CA . GLY A 1 164 ? 5.092 -4.678 18.065 1.00 92.56 164 GLY A CA 1
ATOM 1241 C C . GLY A 1 164 ? 3.662 -5.128 18.375 1.00 92.56 164 GLY A C 1
ATOM 1242 O O . GLY A 1 164 ? 3.219 -6.150 17.857 1.00 92.56 164 GLY A O 1
ATOM 1243 N N . GLU A 1 165 ? 2.925 -4.389 19.209 1.00 93.50 165 GLU A N 1
ATOM 1244 C CA . GLU A 1 165 ? 1.532 -4.711 19.550 1.00 93.50 165 GLU A CA 1
ATOM 1245 C C . GLU A 1 165 ? 0.546 -4.338 18.434 1.00 93.50 165 GLU A C 1
ATOM 1247 O O . GLU A 1 165 ? -0.585 -4.833 18.412 1.00 93.50 165 GLU A O 1
ATOM 1252 N N . ILE A 1 166 ? 0.961 -3.443 17.530 1.00 94.94 166 ILE A N 1
ATOM 1253 C CA . ILE A 1 166 ? 0.182 -2.983 16.380 1.00 94.94 166 ILE A CA 1
ATOM 1254 C C . ILE A 1 166 ? 0.850 -3.462 15.101 1.00 94.94 166 ILE A C 1
ATOM 1256 O O . ILE A 1 166 ? 1.987 -3.097 14.809 1.00 94.94 166 ILE A O 1
ATOM 1260 N N . ASP A 1 167 ? 0.110 -4.218 14.299 1.00 95.50 167 ASP A N 1
ATOM 1261 C CA . ASP A 1 167 ? 0.577 -4.629 12.984 1.00 95.50 167 ASP A CA 1
ATOM 1262 C C . ASP A 1 167 ? 0.282 -3.548 11.938 1.00 95.50 167 ASP A C 1
ATOM 1264 O O . ASP A 1 167 ? -0.873 -3.171 11.709 1.00 95.50 167 ASP A O 1
ATOM 1268 N N . LEU A 1 168 ? 1.336 -3.052 11.293 1.00 96.44 168 LEU A N 1
ATOM 1269 C CA . LEU A 1 168 ? 1.256 -2.063 10.221 1.00 96.44 168 LEU A CA 1
ATOM 1270 C C . LEU A 1 168 ? 1.506 -2.754 8.887 1.00 96.44 168 LEU A C 1
ATOM 1272 O O . LEU A 1 168 ? 2.566 -3.344 8.682 1.00 96.44 168 LEU A O 1
ATOM 1276 N N . ALA A 1 169 ? 0.544 -2.673 7.967 1.00 96.62 169 ALA A N 1
ATOM 1277 C CA . ALA A 1 169 ? 0.659 -3.385 6.699 1.00 96.62 169 ALA A CA 1
ATOM 1278 C C . ALA A 1 169 ? 0.135 -2.595 5.484 1.00 96.62 169 ALA A C 1
ATOM 1280 O O . ALA A 1 169 ? -0.808 -1.812 5.597 1.00 96.62 169 ALA A O 1
ATOM 1281 N N . PRO A 1 170 ? 0.679 -2.823 4.277 1.00 97.00 170 PRO A N 1
ATOM 1282 C CA . PRO A 1 170 ? 0.174 -2.192 3.063 1.00 97.00 170 PRO A CA 1
ATOM 1283 C C . PRO A 1 170 ? -1.265 -2.585 2.731 1.00 97.00 170 PRO A C 1
ATOM 1285 O O . PRO A 1 170 ? -1.615 -3.766 2.736 1.00 97.00 170 PRO A O 1
ATOM 1288 N N . CYS A 1 171 ? -2.073 -1.618 2.291 1.00 96.56 171 CYS A N 1
ATOM 1289 C CA . CYS A 1 171 ? -3.436 -1.878 1.810 1.00 96.56 171 CYS A CA 1
ATOM 1290 C C . CYS A 1 171 ? -3.476 -2.928 0.679 1.00 96.56 171 CYS A C 1
ATOM 1292 O O . CYS A 1 171 ? -4.367 -3.778 0.642 1.00 96.56 171 CYS A O 1
ATOM 1294 N N . HIS A 1 172 ? -2.481 -2.910 -0.218 1.00 95.38 172 HIS A N 1
ATOM 1295 C CA . HIS A 1 172 ? -2.426 -3.787 -1.391 1.00 95.38 172 HIS A CA 1
ATOM 1296 C C . HIS A 1 172 ? -2.296 -5.278 -1.040 1.00 95.38 172 HIS A C 1
ATOM 1298 O O . HIS A 1 172 ? -2.751 -6.113 -1.820 1.00 95.38 172 HIS A O 1
ATOM 1304 N N . HIS A 1 173 ? -1.756 -5.624 0.137 1.00 95.50 173 HIS A N 1
ATOM 1305 C CA . HIS A 1 173 ? -1.706 -7.015 0.612 1.00 95.50 173 HIS A CA 1
ATOM 1306 C C . HIS A 1 173 ? -3.095 -7.564 0.975 1.00 95.50 173 HIS A C 1
ATOM 1308 O O . HIS A 1 173 ? -3.287 -8.774 1.008 1.00 95.50 173 HIS A O 1
ATOM 1314 N N . TYR A 1 174 ? -4.074 -6.680 1.189 1.00 94.69 174 TYR A N 1
ATOM 1315 C CA . TYR A 1 174 ? -5.438 -7.023 1.599 1.00 94.69 174 TYR A CA 1
ATOM 1316 C C . TYR A 1 174 ? -6.487 -6.615 0.560 1.00 94.69 174 TYR A C 1
ATOM 1318 O O . TYR A 1 174 ? -7.656 -6.427 0.890 1.00 94.69 174 TYR A O 1
ATOM 1326 N N . HIS A 1 175 ? -6.077 -6.460 -0.705 1.00 93.50 175 HIS A N 1
ATOM 1327 C CA . HIS A 1 175 ? -6.948 -6.029 -1.806 1.00 93.50 175 HIS A CA 1
ATOM 1328 C C . HIS A 1 175 ? -7.691 -4.708 -1.538 1.00 93.50 175 HIS A C 1
ATOM 1330 O O . HIS A 1 175 ? -8.782 -4.484 -2.067 1.00 93.50 175 HIS A O 1
ATOM 1336 N N . ALA A 1 176 ? -7.093 -3.833 -0.733 1.00 94.50 176 ALA A N 1
ATOM 1337 C CA . ALA A 1 176 ? -7.611 -2.516 -0.413 1.00 94.50 176 ALA A CA 1
ATOM 1338 C C . ALA A 1 176 ? -6.695 -1.432 -0.990 1.00 94.50 176 ALA A C 1
ATOM 1340 O O . ALA A 1 176 ? -5.523 -1.666 -1.291 1.00 94.50 176 ALA A O 1
ATOM 1341 N N . VAL A 1 177 ? -7.228 -0.220 -1.107 1.00 94.62 177 VAL A N 1
ATOM 1342 C CA . VAL A 1 177 ? -6.465 0.981 -1.457 1.00 94.62 177 VAL A CA 1
ATOM 1343 C C . VAL A 1 177 ? -6.950 2.139 -0.594 1.00 94.62 177 VAL A C 1
ATOM 1345 O O . VAL A 1 177 ? -8.148 2.273 -0.351 1.00 94.62 177 VAL A O 1
ATOM 1348 N N . GLY A 1 178 ? -6.021 2.973 -0.135 1.00 91.44 178 GLY A N 1
ATOM 1349 C CA . GLY A 1 178 ? -6.313 4.165 0.653 1.00 91.44 178 GLY A CA 1
ATOM 1350 C C . GLY A 1 178 ? -5.666 5.399 0.013 1.00 91.44 178 GLY A C 1
ATOM 1351 O O . GLY A 1 178 ? -4.494 5.326 -0.361 1.00 91.44 178 GLY A O 1
ATOM 1352 N N . PRO A 1 179 ? -6.388 6.523 -0.142 1.00 92.19 179 PRO A N 1
ATOM 1353 C CA . PRO A 1 179 ? -5.827 7.741 -0.719 1.00 92.19 179 PRO A CA 1
ATOM 1354 C C . PRO A 1 179 ? -4.897 8.462 0.269 1.00 92.19 179 PRO A C 1
ATOM 1356 O O . PRO A 1 179 ? -5.112 8.428 1.481 1.00 92.19 179 PRO A O 1
ATOM 1359 N N . MET A 1 180 ? -3.912 9.199 -0.252 1.00 93.25 180 MET A N 1
ATOM 1360 C CA . MET A 1 180 ? -2.943 9.977 0.540 1.00 93.25 180 MET A CA 1
ATOM 1361 C C . MET A 1 180 ? -2.143 9.096 1.512 1.00 93.25 180 MET A C 1
ATOM 1363 O O . MET A 1 180 ? -1.396 8.255 1.036 1.00 93.25 180 MET A O 1
ATOM 1367 N N . ALA A 1 181 ? -2.282 9.268 2.837 1.00 91.38 181 ALA A N 1
ATOM 1368 C CA . ALA A 1 181 ? -1.678 8.368 3.832 1.00 91.38 181 ALA A CA 1
ATOM 1369 C C . ALA A 1 181 ? -2.332 6.972 3.829 1.00 91.38 181 ALA A C 1
ATOM 1371 O O . ALA A 1 181 ? -1.738 5.992 4.276 1.00 91.38 181 ALA A O 1
ATOM 1372 N N . GLY A 1 182 ? -3.571 6.896 3.332 1.00 91.88 182 GLY A N 1
ATOM 1373 C CA . GLY A 1 182 ? -4.299 5.657 3.102 1.00 91.88 182 GLY A CA 1
ATOM 1374 C C . GLY A 1 182 ? -4.498 4.804 4.344 1.00 91.88 182 GLY A C 1
ATOM 1375 O O . GLY A 1 182 ? -4.402 3.587 4.244 1.00 91.88 182 GLY A O 1
ATOM 1376 N N . ILE A 1 183 ? -4.742 5.439 5.494 1.00 96.44 183 ILE A N 1
ATOM 1377 C CA . ILE A 1 183 ? -4.930 4.730 6.757 1.00 96.44 183 ILE A CA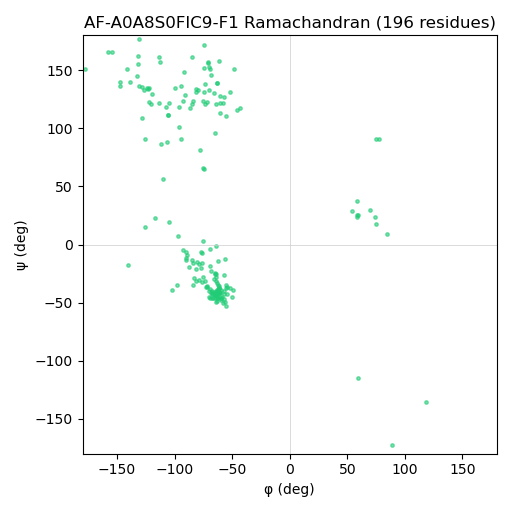 1
ATOM 1378 C C . ILE A 1 183 ? -6.313 4.086 6.808 1.00 96.44 183 ILE A C 1
ATOM 1380 O O . ILE A 1 183 ? -7.325 4.775 6.678 1.00 96.44 183 ILE A O 1
ATOM 1384 N N . ILE A 1 184 ? -6.349 2.771 7.024 1.00 96.44 184 ILE A N 1
ATOM 1385 C CA . ILE A 1 184 ? -7.580 2.013 7.265 1.00 96.44 184 ILE A CA 1
ATOM 1386 C C . ILE A 1 184 ? -7.464 1.352 8.635 1.00 96.44 184 ILE A C 1
ATOM 1388 O O . ILE A 1 184 ? -6.551 0.560 8.873 1.00 96.44 184 ILE A O 1
ATOM 1392 N N . SER A 1 185 ? -8.403 1.672 9.524 1.00 96.12 185 SER A N 1
ATOM 1393 C CA . SER A 1 185 ? -8.545 1.063 10.847 1.00 96.12 185 SER A CA 1
ATOM 1394 C C . SER A 1 185 ? -9.834 0.228 10.930 1.00 96.12 185 SER A C 1
ATOM 1396 O O . SER A 1 185 ? -10.754 0.466 10.140 1.00 96.12 185 SER A O 1
ATOM 1398 N N . PRO A 1 186 ? -9.924 -0.762 11.839 1.00 94.94 186 PRO A N 1
ATOM 1399 C CA . PRO A 1 186 ? -11.024 -1.735 11.890 1.00 94.94 186 PRO A CA 1
ATOM 1400 C C . PRO A 1 186 ? -12.446 -1.155 11.898 1.00 94.94 186 PRO A C 1
ATOM 1402 O O . PRO A 1 186 ? -13.345 -1.739 11.281 1.00 94.94 186 PRO A O 1
ATOM 1405 N N . SER A 1 187 ? -12.658 -0.031 12.580 1.00 92.94 187 SER A N 1
ATOM 1406 C CA . SER A 1 187 ? -13.967 0.602 12.775 1.00 92.94 187 SER A CA 1
ATOM 1407 C C . SER A 1 187 ? -14.299 1.670 11.722 1.00 92.94 187 SER A C 1
ATOM 1409 O O . SER A 1 187 ? -15.422 2.177 11.695 1.00 92.94 187 SER A O 1
ATOM 1411 N N . CYS A 1 188 ? -13.376 1.994 10.810 1.00 89.94 188 CYS A N 1
ATOM 1412 C CA . CYS A 1 188 ? -13.664 2.874 9.674 1.00 89.94 188 CYS A CA 1
ATOM 1413 C C . CYS A 1 188 ? -14.580 2.192 8.646 1.00 89.94 188 CYS A C 1
ATOM 1415 O O . CYS A 1 188 ? -14.579 0.969 8.499 1.00 89.94 188 CYS A O 1
ATOM 1417 N N . ARG A 1 189 ? -15.357 2.986 7.895 1.00 82.12 189 ARG A N 1
ATOM 1418 C CA . ARG A 1 189 ? -16.189 2.472 6.795 1.00 82.12 189 ARG A CA 1
ATOM 1419 C C . ARG A 1 189 ? -15.358 2.273 5.529 1.00 82.12 189 ARG A C 1
ATOM 1421 O O . ARG A 1 189 ? -14.691 3.201 5.079 1.00 82.12 189 ARG A O 1
ATOM 1428 N N . SER A 1 190 ? -15.490 1.100 4.921 1.00 64.00 190 SER A N 1
ATOM 1429 C CA . SER A 1 190 ? -14.826 0.706 3.682 1.00 64.00 190 SER A CA 1
ATOM 1430 C C . SER A 1 190 ? -15.853 0.304 2.629 1.00 64.00 190 SER A C 1
ATOM 1432 O O . SER A 1 190 ? -16.791 -0.450 2.894 1.00 64.00 190 SER A O 1
ATOM 1434 N N . ALA A 1 191 ? -15.663 0.807 1.411 1.00 71.62 191 ALA A N 1
ATOM 1435 C CA . ALA A 1 191 ? -16.461 0.415 0.261 1.00 71.62 191 ALA A CA 1
ATOM 1436 C C . ALA A 1 191 ? -16.093 -1.010 -0.171 1.00 71.62 191 ALA A C 1
ATOM 1438 O O . ALA A 1 191 ? -14.939 -1.290 -0.507 1.00 71.62 191 ALA A O 1
ATOM 1439 N N . ARG A 1 192 ? -17.078 -1.907 -0.202 1.00 79.88 192 ARG A N 1
ATOM 1440 C CA . ARG A 1 192 ? -16.908 -3.263 -0.718 1.00 79.88 192 ARG A CA 1
ATOM 1441 C C . ARG A 1 192 ? -17.286 -3.296 -2.192 1.00 79.88 192 ARG A C 1
ATOM 1443 O O . ARG A 1 192 ? -18.405 -2.965 -2.591 1.00 79.88 192 ARG A O 1
ATOM 1450 N N . ARG A 1 193 ? -16.338 -3.745 -3.007 1.00 63.72 193 ARG A N 1
ATOM 1451 C CA . ARG A 1 193 ? -16.526 -3.934 -4.444 1.00 63.72 193 ARG A CA 1
ATOM 1452 C C . ARG A 1 193 ? -16.918 -5.383 -4.742 1.00 63.72 193 ARG A C 1
ATOM 1454 O O . ARG A 1 193 ? -16.304 -6.304 -4.203 1.00 63.72 193 ARG A O 1
ATOM 1461 N N . CYS A 1 194 ? -17.900 -5.594 -5.624 1.00 49.69 194 CYS A N 1
ATOM 1462 C CA . CYS A 1 194 ? -18.140 -6.928 -6.185 1.00 49.69 194 CYS A CA 1
ATOM 1463 C C . CYS A 1 194 ? -17.043 -7.261 -7.188 1.00 49.69 194 CYS A C 1
ATOM 1465 O O . CYS A 1 194 ? -16.704 -6.430 -8.036 1.00 49.69 194 CYS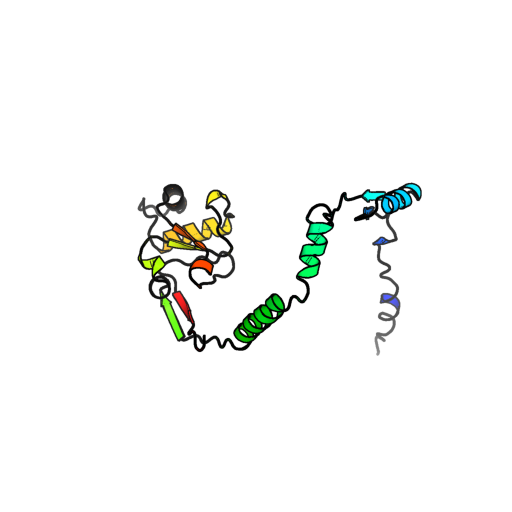 A O 1
ATOM 1467 N N . ARG A 1 195 ? -16.562 -8.502 -7.161 1.00 54.47 195 ARG A N 1
ATOM 1468 C CA . ARG A 1 195 ? -15.885 -9.095 -8.313 1.00 54.47 195 ARG A CA 1
ATOM 1469 C C . ARG A 1 195 ? -16.933 -9.873 -9.105 1.00 54.47 195 ARG A C 1
ATOM 1471 O O . ARG A 1 195 ? -17.166 -11.037 -8.812 1.00 54.47 195 ARG A O 1
ATOM 1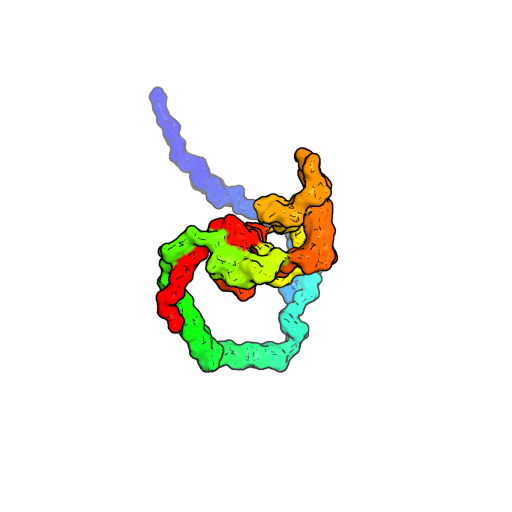478 N N . TYR A 1 196 ? -17.585 -9.232 -10.070 1.00 39.69 196 TYR A N 1
ATOM 1479 C CA . TYR A 1 196 ? -18.225 -9.983 -11.151 1.00 39.69 196 TYR A CA 1
ATOM 1480 C C . TYR A 1 196 ? -17.156 -10.265 -12.212 1.00 39.69 196 TYR A C 1
ATOM 1482 O O . TYR A 1 196 ? -16.520 -9.324 -12.679 1.00 39.69 196 TYR A O 1
ATOM 1490 N N . GLY A 1 197 ? -16.953 -11.544 -12.545 1.00 44.09 197 GLY A N 1
ATOM 1491 C CA . GLY A 1 197 ? -16.083 -11.997 -13.637 1.00 44.09 197 GLY A CA 1
ATOM 1492 C C . GLY A 1 197 ? -14.583 -11.962 -13.331 1.00 44.09 197 GLY A C 1
ATOM 1493 O O . GLY A 1 197 ? -13.926 -10.958 -13.588 1.00 44.09 197 GLY A O 1
ATOM 1494 N N . TRP A 1 198 ? -14.056 -13.074 -12.809 1.00 38.50 198 TRP A N 1
ATOM 1495 C CA . TRP A 1 198 ? -12.670 -13.534 -12.979 1.00 38.50 198 TRP A CA 1
ATOM 1496 C C . TRP A 1 198 ? -12.697 -15.044 -13.183 1.00 38.50 198 TRP A C 1
ATOM 1498 O O . TRP A 1 198 ? -13.507 -15.691 -12.479 1.00 38.50 198 TRP A O 1
#

Secondary structure (DSSP, 8-state):
-------TTTTSSSSS---GGGGS--EEEEES-HHHHHHHHHTT-EEEEE----GGGG-HHHHHHHHHHTT-HHHHHHHHHHHHHHHH---EEEEEEEHHHH-GGGTSS-EEEESSS---GGGS-HHHHHHHHHHHHHTT---S---S-HHHHHHHHHHHHHTT-SEEEEGGGGT---STT--B-TTSEEEEEE----

Nearest PDB structures (foldseek):
  1r6h-assembly1_A  TM=3.466E-01  e=7.330E+00  Homo sapiens
  4b04-assembly2_C  TM=3.041E-01  e=7.330E+00  Homo sapiens
  3id6-assembly1_A-2  TM=1.814E-01  e=5.287E+00  Saccharolobus solfataricus
  7xq3-assembly1_C  TM=2.660E-01  e=7.825E+00  Oncomelania hupensis

InterPro domains:
  IPR024033 Oxamate carbamoyltransferase subunit AllG, helical domain [G3DSA:1.10.10.660] (108-186)

pLDDT: mean 83.16, std 17.47, range [31.95, 97.56]

Foldseek 3Di:
DDDDDPDPPPPVVPPPPPPCCVVDQDAAEAEDDCVVCVVCVVVVGHYDYDPDAPPPRPPVVVVVVVVCVVVDVVVVVVVVVVVVCVVPFDKDFDDKDFPCVQQVVQVVAQEKAWADADDQLVPDDPVLLVVQLVLCVVVVVQPPDPDPDPVNSSVSSVVCVVVVRYHYYYLVVRVGHAPDRGIHHRGDIDTDIDGDDD

Radius of gyration: 29.19 Å; Cα contacts (8 Å, |Δi|>4): 218; chains: 1; bounding box: 59×76×65 Å

Sequence (198 aa):
MGQHRCTDSVAEKGAKRMNTLFNQPLKVVNAGLHSFADNIQHAGGSAIALNWQPPAQGDIDAGLDLASLLRHPLVENANQIAMARYLEAQPVLVDVMLAKEAIPAMAEQKRILHSGPPIAWEEMCGPVKGAIIGAMLYEGWATSQPCFCFQPRREDAENQINAGEIDLAPCHHYHAVGPMAGIISPSCRSARRCRYGW

Mean predicted aligned error: 13.88 Å

Solvent-accessible surface area (backbone atoms only — not comparable to full-atom values): 12042 Å² total; per-residue (Å²): 139,81,79,89,78,90,69,77,75,66,74,63,60,72,74,72,70,68,65,64,70,79,79,45,90,58,78,42,78,37,76,56,73,61,67,62,29,50,54,38,40,75,71,73,42,48,53,46,66,45,93,59,70,57,81,76,79,60,44,62,66,64,50,50,55,55,54,62,54,62,82,27,69,70,57,53,53,51,48,50,54,53,51,48,56,62,71,67,55,59,86,40,84,74,48,76,42,39,30,24,76,78,36,60,78,35,65,78,46,61,37,38,29,26,41,66,71,86,74,58,78,88,76,50,52,69,69,44,51,52,48,51,46,51,41,38,50,72,72,59,73,31,62,93,59,103,57,95,57,67,67,69,38,46,54,46,37,52,48,39,45,76,71,62,64,44,47,76,43,32,21,68,84,69,82,42,83,40,73,85,58,13,73,45,40,40,83,42,79,36,78,41,66,49,84,64,85,130

Organism: Escherichia coli (NCBI:txid562)